Protein AF-A0A803LSU2-F1 (afdb_monomer)

pLDDT: mean 70.69, std 23.43, range [26.2, 96.31]

Structure (mmCIF, N/CA/C/O backbone):
data_AF-A0A803LSU2-F1
#
_entry.id   AF-A0A803LSU2-F1
#
loop_
_atom_site.group_PDB
_atom_site.id
_atom_site.type_symbol
_atom_site.label_atom_id
_atom_site.label_alt_id
_atom_site.label_comp_id
_atom_site.label_asym_id
_atom_site.label_entity_id
_atom_site.label_seq_id
_atom_site.pdbx_PDB_ins_code
_atom_site.Cartn_x
_atom_site.Cartn_y
_atom_site.Cartn_z
_atom_site.occupancy
_atom_site.B_iso_or_equiv
_atom_site.auth_seq_id
_atom_site.auth_comp_id
_atom_site.auth_asym_id
_atom_site.auth_atom_id
_atom_site.pdbx_PDB_model_num
ATOM 1 N N . MET A 1 1 ? -4.604 8.098 10.579 1.00 78.94 1 MET A N 1
ATOM 2 C CA . MET A 1 1 ? -3.977 6.970 9.866 1.00 78.94 1 MET A CA 1
ATOM 3 C C . MET A 1 1 ? -4.489 7.007 8.439 1.00 78.94 1 MET A C 1
ATOM 5 O O . MET A 1 1 ? -5.698 7.112 8.258 1.00 78.94 1 MET A O 1
ATOM 9 N N . GLU A 1 2 ? -3.591 7.040 7.461 1.00 85.31 2 GLU A N 1
ATOM 10 C CA . GLU A 1 2 ? -3.967 7.026 6.043 1.00 85.31 2 GLU A CA 1
ATOM 11 C C . GLU A 1 2 ? -4.481 5.641 5.617 1.00 85.31 2 GLU A C 1
ATOM 13 O O . GLU A 1 2 ? -4.167 4.653 6.285 1.00 85.31 2 GLU A O 1
ATOM 18 N N . PRO A 1 3 ? -5.245 5.527 4.513 1.00 86.69 3 PRO A N 1
ATOM 19 C CA . PRO A 1 3 ? -5.864 4.260 4.121 1.00 86.69 3 PRO A CA 1
ATOM 20 C C . PRO A 1 3 ? -4.849 3.145 3.856 1.00 86.69 3 PRO A C 1
ATOM 22 O O . PRO A 1 3 ? -5.059 2.017 4.292 1.00 86.69 3 PRO A O 1
ATOM 25 N N . TYR A 1 4 ? -3.734 3.465 3.187 1.00 85.88 4 TYR A N 1
ATOM 26 C CA . TYR A 1 4 ? -2.662 2.502 2.929 1.00 85.88 4 TYR A CA 1
ATOM 27 C C . TYR A 1 4 ? -1.993 2.054 4.235 1.00 85.88 4 TYR A C 1
ATOM 29 O O . TYR A 1 4 ? -1.889 0.859 4.488 1.00 85.88 4 TYR A O 1
ATOM 37 N N . ALA A 1 5 ? -1.647 3.005 5.111 1.00 89.19 5 ALA A N 1
ATOM 38 C CA . ALA A 1 5 ? -1.061 2.716 6.420 1.00 89.19 5 ALA A CA 1
ATOM 39 C C . ALA A 1 5 ? -1.979 1.846 7.298 1.00 89.19 5 ALA A C 1
ATOM 41 O O . ALA A 1 5 ? -1.501 0.952 7.988 1.00 89.19 5 ALA A O 1
ATOM 42 N N . TYR A 1 6 ? -3.298 2.065 7.247 1.00 91.81 6 TYR A N 1
ATOM 43 C CA . TYR A 1 6 ? -4.260 1.214 7.948 1.00 91.81 6 TYR A CA 1
ATOM 44 C C . TYR A 1 6 ? -4.306 -0.206 7.381 1.00 91.81 6 TYR A C 1
ATOM 46 O O . TYR A 1 6 ? -4.330 -1.158 8.151 1.00 91.81 6 TYR A O 1
ATOM 54 N N . LEU A 1 7 ? -4.333 -0.368 6.055 1.00 90.31 7 LEU A N 1
ATOM 55 C CA . LEU A 1 7 ? -4.364 -1.696 5.434 1.00 90.31 7 LEU A CA 1
ATOM 56 C C . LEU A 1 7 ? -3.072 -2.476 5.678 1.00 90.31 7 LEU A C 1
ATOM 58 O O . LEU A 1 7 ? -3.107 -3.698 5.800 1.00 90.31 7 LEU A O 1
ATOM 62 N N . ASP A 1 8 ? -1.941 -1.783 5.756 1.00 90.94 8 ASP A N 1
ATOM 63 C CA . ASP A 1 8 ? -0.670 -2.403 6.103 1.00 90.94 8 ASP A CA 1
ATOM 64 C C . ASP A 1 8 ? -0.640 -2.849 7.566 1.00 90.94 8 ASP A C 1
ATOM 66 O O . ASP A 1 8 ? -0.377 -4.014 7.856 1.00 90.94 8 ASP A O 1
A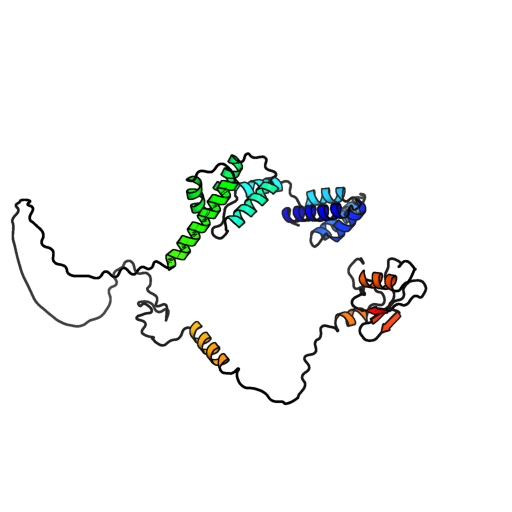TOM 70 N N . TRP A 1 9 ? -1.064 -1.964 8.471 1.00 93.50 9 TRP A N 1
ATOM 71 C CA . TRP A 1 9 ? -1.240 -2.281 9.885 1.00 93.50 9 TRP A CA 1
ATOM 72 C C . TRP A 1 9 ? -2.229 -3.439 10.116 1.00 93.50 9 TRP A C 1
ATOM 74 O O . TRP A 1 9 ? -1.931 -4.344 10.888 1.00 93.50 9 TRP A O 1
ATOM 84 N N . ASP A 1 10 ? -3.370 -3.466 9.413 1.00 92.94 10 ASP A N 1
ATOM 85 C CA . ASP A 1 10 ? -4.374 -4.545 9.493 1.00 92.94 10 ASP A CA 1
ATOM 86 C C . ASP A 1 10 ? -3.764 -5.897 9.092 1.00 92.94 10 ASP A C 1
ATOM 88 O O . ASP A 1 10 ? -3.976 -6.904 9.766 1.00 92.94 10 ASP A O 1
ATOM 92 N N . ARG A 1 11 ? -2.955 -5.925 8.021 1.00 92.75 11 ARG A N 1
ATOM 93 C CA . ARG A 1 11 ? -2.251 -7.139 7.577 1.00 92.75 11 ARG A CA 1
ATOM 94 C C . ARG A 1 11 ? -1.212 -7.602 8.596 1.00 92.75 11 ARG A C 1
ATOM 96 O O . ARG A 1 11 ? -1.136 -8.797 8.870 1.00 92.75 11 ARG A O 1
ATOM 103 N N . GLU A 1 12 ? -0.436 -6.681 9.154 1.00 92.88 12 GLU A N 1
ATOM 104 C CA . GLU A 1 12 ? 0.629 -6.998 10.109 1.00 92.88 12 GLU A CA 1
ATOM 105 C C . GLU A 1 12 ? 0.081 -7.539 11.436 1.00 92.88 12 GLU A C 1
ATOM 107 O O . GLU A 1 12 ? 0.516 -8.575 11.953 1.00 92.88 12 GLU A O 1
ATOM 112 N N . VAL A 1 13 ? -0.955 -6.883 11.955 1.00 92.81 13 VAL A N 1
ATOM 113 C CA . VAL A 1 13 ? -1.635 -7.296 13.182 1.00 92.81 13 VAL A CA 1
ATOM 114 C C . VAL A 1 13 ? -2.323 -8.654 12.996 1.00 92.81 13 VAL A C 1
ATOM 116 O O . VAL A 1 13 ? -2.172 -9.534 13.843 1.00 92.81 13 VAL A O 1
ATOM 119 N N . GLU A 1 14 ? -2.996 -8.890 11.864 1.00 93.00 14 GLU A N 1
ATOM 120 C CA . GLU A 1 14 ? -3.591 -10.201 11.558 1.00 93.00 14 GLU A CA 1
ATOM 121 C C . GLU A 1 14 ? -2.547 -11.319 11.448 1.00 93.00 14 GLU A C 1
ATOM 123 O O . GLU A 1 14 ? -2.763 -12.411 11.977 1.00 93.00 14 GLU A O 1
ATOM 128 N N . ARG A 1 15 ? -1.393 -11.073 10.814 1.00 93.81 15 ARG A N 1
ATOM 129 C CA . ARG A 1 15 ? -0.294 -12.057 10.765 1.00 93.81 15 ARG A CA 1
ATOM 130 C C . ARG A 1 15 ? 0.177 -12.431 12.167 1.00 93.81 15 ARG A C 1
ATOM 132 O O . ARG A 1 15 ? 0.288 -13.618 12.476 1.00 93.81 15 ARG A O 1
ATOM 139 N N . THR A 1 16 ? 0.366 -11.432 13.027 1.00 91.25 16 THR A N 1
ATOM 140 C CA . THR A 1 16 ? 0.770 -11.633 14.425 1.00 91.25 16 THR A CA 1
ATOM 141 C C . THR A 1 16 ? -0.268 -12.451 15.198 1.00 91.25 16 THR A C 1
ATOM 143 O O . THR A 1 16 ? 0.075 -13.395 15.913 1.00 91.25 16 THR A O 1
ATOM 146 N N . PHE A 1 17 ? -1.554 -12.140 15.029 1.00 92.94 17 PHE A N 1
ATOM 147 C CA . PHE A 1 17 ? -2.647 -12.857 15.687 1.00 92.94 17 PHE A CA 1
ATOM 148 C C . PHE A 1 17 ? -2.803 -14.296 15.218 1.00 92.94 17 PHE A C 1
ATOM 150 O O . PHE A 1 17 ? -3.077 -15.178 16.037 1.00 92.94 17 PHE A O 1
ATOM 157 N N . ASN A 1 18 ? -2.612 -14.538 13.924 1.00 91.12 18 ASN A N 1
ATOM 158 C CA . ASN A 1 18 ? -2.686 -15.873 13.347 1.00 91.12 18 ASN A CA 1
ATOM 159 C C . ASN A 1 18 ? -1.499 -16.734 13.787 1.00 91.12 18 ASN A C 1
ATOM 161 O O . ASN A 1 18 ? -1.700 -17.893 14.142 1.00 91.12 18 ASN A O 1
ATOM 165 N N . HIS A 1 19 ? -0.296 -16.157 13.865 1.00 91.00 19 HIS A N 1
ATOM 166 C CA . HIS A 1 19 ? 0.877 -16.842 14.406 1.00 91.00 19 HIS A CA 1
ATOM 167 C C . HIS A 1 19 ? 0.680 -17.239 15.879 1.00 91.00 19 HIS A C 1
ATOM 169 O O . HIS A 1 19 ? 0.887 -18.393 16.244 1.00 91.00 19 HIS A O 1
ATOM 175 N N . LYS A 1 20 ? 0.197 -16.310 16.715 1.00 88.19 20 LYS A N 1
ATOM 176 C CA . LYS A 1 20 ? -0.027 -16.544 18.154 1.00 88.19 20 LYS A CA 1
ATOM 177 C C . LYS A 1 20 ? -1.320 -17.309 18.479 1.00 88.19 20 LYS A C 1
ATOM 179 O O . LYS A 1 20 ? -1.589 -17.548 19.653 1.00 88.19 20 LYS A O 1
ATOM 184 N N . LYS A 1 21 ? -2.151 -17.645 17.478 1.00 89.62 21 LYS A N 1
ATOM 185 C CA . LYS A 1 21 ? -3.500 -18.235 17.641 1.00 89.62 21 LYS A CA 1
ATOM 186 C C . LYS A 1 21 ? -4.324 -17.543 18.742 1.00 89.62 21 LYS A C 1
ATOM 188 O O . LYS A 1 21 ? -4.992 -18.192 19.544 1.00 89.62 21 LYS A O 1
ATOM 193 N N . ALA A 1 22 ? -4.264 -16.212 18.794 1.00 86.81 22 ALA A N 1
ATOM 194 C CA . ALA A 1 22 ? -4.888 -15.433 19.861 1.00 86.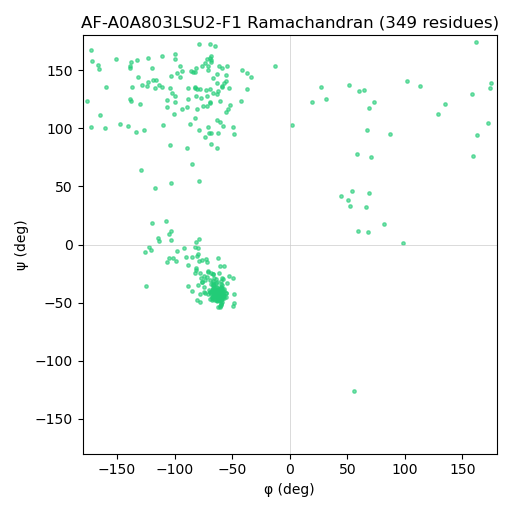81 22 ALA A CA 1
ATOM 195 C C . ALA A 1 22 ? -6.426 -15.525 19.812 1.00 86.81 22 ALA A C 1
ATOM 197 O O . ALA A 1 22 ? -7.010 -15.523 18.722 1.00 86.81 22 ALA A O 1
ATOM 198 N N . SER A 1 23 ? -7.076 -15.557 20.982 1.00 91.38 23 SER A N 1
ATOM 199 C CA . SER A 1 23 ? -8.537 -15.441 21.108 1.00 91.38 23 SER A CA 1
ATOM 200 C C . SER A 1 23 ? -9.019 -14.036 20.731 1.00 91.38 23 SER A C 1
ATOM 202 O O . SER A 1 23 ? -8.248 -13.080 20.804 1.00 91.38 23 SER A O 1
ATOM 204 N N . ASP A 1 24 ? -10.290 -13.891 20.342 1.00 89.56 24 ASP A N 1
ATOM 205 C CA . ASP A 1 24 ? -10.840 -12.611 19.858 1.00 89.56 24 ASP A CA 1
ATOM 206 C C . ASP A 1 24 ? -10.674 -11.468 20.877 1.00 89.56 24 ASP A C 1
ATOM 208 O O . ASP A 1 24 ? -10.255 -10.373 20.508 1.00 89.56 24 ASP A O 1
ATOM 212 N N . SER A 1 25 ? -10.868 -11.752 22.169 1.00 88.94 25 SER A N 1
ATOM 213 C CA . SER A 1 25 ? -10.645 -10.785 23.253 1.00 88.94 25 SER A CA 1
ATOM 214 C C . SER A 1 25 ? -9.178 -10.355 23.352 1.00 88.94 25 SER A C 1
ATOM 216 O O . SER A 1 25 ? -8.886 -9.165 23.419 1.00 88.94 25 SER A O 1
ATOM 218 N N . LYS A 1 26 ? -8.223 -11.296 23.277 1.00 89.25 26 LYS A N 1
ATOM 219 C CA . LYS A 1 26 ? -6.783 -10.969 23.297 1.00 89.25 26 LYS A CA 1
ATOM 220 C C . LYS A 1 26 ? -6.375 -10.140 22.077 1.00 89.25 26 LYS A C 1
ATOM 222 O O . LYS A 1 26 ? -5.579 -9.213 22.203 1.00 89.25 26 LYS A O 1
ATOM 227 N N . ARG A 1 27 ? -6.942 -10.443 20.903 1.00 92.88 27 ARG A N 1
ATOM 228 C CA . ARG A 1 27 ? -6.743 -9.651 19.678 1.00 92.88 27 ARG A CA 1
ATOM 229 C C . ARG A 1 27 ? -7.255 -8.223 19.852 1.00 92.88 27 ARG A C 1
ATOM 231 O O . ARG A 1 27 ? -6.573 -7.281 19.466 1.00 92.88 27 ARG A O 1
ATOM 238 N N . PHE A 1 28 ? -8.430 -8.067 20.457 1.00 93.12 28 PHE A N 1
ATOM 239 C CA . PHE A 1 28 ? -9.042 -6.766 20.702 1.00 93.12 28 PHE A CA 1
ATOM 240 C C . PHE A 1 28 ? -8.159 -5.874 21.585 1.00 93.12 28 PHE A C 1
ATOM 242 O O . PHE A 1 28 ? -7.794 -4.780 21.151 1.00 93.12 28 PHE A O 1
ATOM 249 N N . TYR A 1 29 ? -7.740 -6.358 22.760 1.00 90.88 29 TYR A N 1
ATOM 250 C CA . TYR A 1 29 ? -6.885 -5.582 23.668 1.00 90.88 29 TYR A CA 1
ATOM 251 C C . TYR A 1 29 ? -5.528 -5.249 23.047 1.00 90.88 29 TYR A C 1
ATOM 253 O O . TYR A 1 29 ? -5.119 -4.090 23.048 1.00 90.88 29 TYR A O 1
ATOM 261 N N . PHE A 1 30 ? -4.866 -6.230 22.427 1.00 91.81 30 PHE A N 1
ATOM 262 C CA . PHE A 1 30 ? -3.583 -5.990 21.766 1.00 91.81 30 PHE A CA 1
ATOM 263 C C . PHE A 1 30 ? -3.693 -4.941 20.657 1.00 91.81 30 PHE A C 1
ATOM 265 O O . PHE A 1 30 ? -2.820 -4.087 20.514 1.00 91.81 30 PHE A O 1
ATOM 272 N N . ALA A 1 31 ? -4.763 -4.987 19.861 1.00 92.56 31 ALA A N 1
ATOM 273 C CA . ALA A 1 31 ? -4.949 -4.025 18.791 1.00 92.56 31 ALA A CA 1
ATOM 274 C C . ALA A 1 31 ? -5.131 -2.601 19.318 1.00 92.56 31 ALA A C 1
ATOM 276 O O . ALA A 1 31 ? -4.574 -1.687 18.718 1.00 92.56 31 ALA A O 1
ATOM 277 N N . ILE A 1 32 ? -5.862 -2.424 20.425 1.00 92.06 32 ILE A N 1
ATOM 278 C CA . ILE A 1 32 ? -6.041 -1.125 21.089 1.00 92.06 32 ILE A CA 1
ATOM 279 C C . ILE A 1 32 ? -4.705 -0.593 21.593 1.00 92.06 32 ILE A C 1
ATOM 281 O O . ILE A 1 32 ? -4.366 0.543 21.280 1.00 92.06 32 ILE A O 1
ATOM 285 N N . LEU A 1 33 ? -3.922 -1.429 22.282 1.00 91.12 33 LEU A N 1
ATOM 286 C CA . LEU A 1 33 ? -2.587 -1.065 22.770 1.00 91.12 33 LEU A CA 1
ATOM 287 C C . LEU A 1 33 ? -1.637 -0.674 21.629 1.00 91.12 33 LEU A C 1
ATOM 289 O O . LEU A 1 33 ? -0.769 0.177 21.788 1.00 91.12 33 LEU A O 1
ATOM 293 N N . LYS A 1 34 ? -1.804 -1.273 20.444 1.00 92.00 34 LYS A N 1
ATOM 294 C CA . LYS A 1 34 ? -1.030 -0.924 19.244 1.00 92.00 34 LYS A CA 1
ATOM 295 C C . LYS A 1 34 ? -1.530 0.325 18.518 1.00 92.00 34 LYS A C 1
ATOM 297 O O . LYS A 1 34 ? -0.843 0.784 17.598 1.00 92.00 34 LYS A O 1
ATOM 302 N N . LEU A 1 35 ? -2.695 0.878 18.864 1.00 92.12 35 LEU A N 1
ATOM 303 C CA . LEU A 1 35 ? -3.136 2.146 18.290 1.00 92.12 35 LEU A CA 1
ATOM 304 C C . LEU A 1 35 ? -2.243 3.266 18.808 1.00 92.12 35 LEU A C 1
ATOM 306 O O . LEU A 1 35 ? -1.993 3.390 19.998 1.00 92.12 35 LEU A O 1
ATOM 310 N N . SER A 1 36 ? -1.792 4.124 17.901 1.00 91.25 36 SER A N 1
ATOM 311 C CA . SER A 1 36 ? -0.961 5.269 18.256 1.00 91.25 36 SER A CA 1
ATOM 312 C C . SER A 1 36 ? -1.455 6.550 17.593 1.00 91.25 36 SER A C 1
ATOM 314 O O . SER A 1 36 ? -2.151 6.535 16.564 1.00 91.25 36 SER A O 1
ATOM 316 N N . LYS A 1 37 ? -1.054 7.683 18.181 1.00 91.69 37 LYS A N 1
ATOM 317 C CA . LYS A 1 37 ? -1.301 9.033 17.662 1.00 91.69 37 LYS A CA 1
ATOM 318 C C . LYS A 1 37 ? -2.803 9.272 17.442 1.00 91.69 37 LYS A C 1
ATOM 320 O O . LYS A 1 37 ? -3.631 9.060 18.314 1.00 91.69 37 LYS A O 1
ATOM 325 N N . TYR A 1 38 ? -3.183 9.681 16.235 1.00 92.50 38 TYR A N 1
ATOM 326 C CA . TYR A 1 38 ? -4.572 9.953 15.877 1.00 92.50 38 TYR A CA 1
ATOM 327 C C . TYR A 1 38 ? -5.513 8.746 16.050 1.00 92.50 38 TYR A C 1
ATOM 329 O O . TYR A 1 38 ? -6.714 8.924 16.244 1.00 92.50 38 TYR A O 1
ATOM 337 N N . ALA A 1 39 ? -5.002 7.516 15.917 1.00 92.88 39 ALA A N 1
ATOM 338 C CA . ALA A 1 39 ? -5.843 6.326 15.970 1.00 92.88 39 ALA A CA 1
ATOM 339 C C . ALA A 1 39 ? -6.306 5.994 17.399 1.00 92.88 39 ALA A C 1
ATOM 341 O O . ALA A 1 39 ? -7.461 5.596 17.550 1.00 92.88 39 ALA A O 1
ATOM 342 N N . SER A 1 40 ? -5.461 6.204 18.417 1.00 93.56 40 SER A N 1
ATOM 343 C CA . SER A 1 40 ? -5.833 6.005 19.826 1.00 93.56 40 SER A CA 1
ATOM 344 C C . SER A 1 40 ? -6.873 7.038 20.267 1.00 93.56 40 SER A C 1
ATOM 346 O O . SER A 1 40 ? -7.959 6.660 20.703 1.00 93.56 40 SER A O 1
ATOM 348 N N . LEU A 1 41 ? -6.641 8.323 19.971 1.00 93.50 41 LEU A N 1
ATOM 349 C CA . LEU A 1 41 ? -7.603 9.396 20.263 1.00 93.50 41 LEU A CA 1
ATOM 350 C C . LEU A 1 41 ? -8.963 9.165 19.579 1.00 93.50 41 LEU A C 1
ATOM 352 O O . LEU A 1 41 ? -10.034 9.405 20.144 1.00 93.50 41 LEU A O 1
ATOM 356 N N . TRP A 1 42 ? -8.955 8.682 18.332 1.00 94.44 42 TRP A N 1
ATOM 357 C CA . TRP A 1 42 ? -10.196 8.323 17.644 1.00 94.44 42 TRP A CA 1
ATOM 358 C C . TRP A 1 42 ? -10.946 7.184 18.353 1.00 94.44 42 TRP A C 1
ATOM 360 O O . TRP A 1 42 ? -12.177 7.221 18.421 1.00 94.44 42 TRP A O 1
ATOM 370 N N . TYR A 1 43 ? -10.236 6.181 18.870 1.00 93.62 43 TYR A N 1
ATOM 371 C CA . TYR A 1 43 ? -10.848 5.062 19.581 1.00 93.62 43 TYR A CA 1
ATOM 372 C C . TYR A 1 43 ? -11.489 5.513 20.902 1.00 93.62 43 TYR A C 1
ATOM 374 O O . TYR A 1 43 ? -12.663 5.216 21.134 1.00 93.62 43 TYR A O 1
ATOM 382 N N . GLU A 1 44 ? -10.779 6.302 21.709 1.00 92.88 44 GLU A N 1
ATOM 383 C CA . GLU A 1 44 ? -11.290 6.863 22.969 1.00 92.88 44 GLU A CA 1
ATOM 384 C C . GLU A 1 44 ? -12.535 7.725 22.740 1.00 92.88 44 GLU A C 1
ATOM 386 O O . GLU A 1 44 ? -13.587 7.502 23.342 1.00 92.88 44 GLU A O 1
ATOM 391 N N . THR A 1 45 ? -12.467 8.655 21.781 1.00 93.25 45 THR A N 1
ATOM 392 C CA . THR A 1 45 ? -13.609 9.517 21.436 1.00 93.25 45 THR A CA 1
ATOM 393 C C . THR A 1 45 ? -14.794 8.727 20.880 1.00 93.25 45 THR A C 1
ATOM 395 O O . THR A 1 45 ? -15.950 9.096 21.100 1.00 93.25 45 THR A O 1
ATOM 398 N N . MET A 1 46 ? -14.547 7.628 20.163 1.00 93.19 46 MET A N 1
ATOM 399 C CA . MET A 1 46 ? -15.603 6.726 19.710 1.00 93.19 46 MET A CA 1
ATOM 400 C C . MET A 1 46 ? -16.256 5.997 20.892 1.00 93.19 46 MET A C 1
ATOM 402 O O . MET A 1 46 ? -17.485 5.932 20.928 1.00 93.19 46 MET A O 1
ATOM 406 N N . GLN A 1 47 ? -15.480 5.460 21.836 1.00 90.75 47 GLN A N 1
ATOM 407 C CA . GLN A 1 47 ? -16.011 4.764 23.014 1.00 90.75 47 GLN A CA 1
ATOM 408 C C . GLN A 1 47 ? -16.796 5.720 23.924 1.00 90.75 47 GLN A C 1
ATOM 410 O O . GLN A 1 47 ? -17.916 5.392 24.314 1.00 90.75 47 GLN A O 1
ATOM 415 N N . ALA A 1 48 ? -16.294 6.937 24.155 1.00 91.31 48 ALA A N 1
ATOM 416 C CA . ALA A 1 48 ? -16.995 7.972 24.917 1.00 91.31 48 ALA A CA 1
ATOM 417 C C . ALA A 1 48 ? -18.366 8.316 24.308 1.00 91.31 48 ALA A C 1
ATOM 419 O O . ALA A 1 48 ? -19.374 8.359 25.012 1.00 91.31 48 ALA A O 1
ATOM 420 N N . LYS A 1 49 ? -18.445 8.471 22.978 1.00 90.50 49 LYS A N 1
ATOM 421 C CA . LYS A 1 49 ? -19.727 8.693 22.282 1.00 90.50 49 LYS A CA 1
ATOM 422 C C . LYS A 1 49 ? -20.681 7.508 22.402 1.00 90.50 49 LYS A C 1
ATOM 424 O O . LYS A 1 49 ? -21.885 7.702 22.507 1.00 90.50 49 LYS A O 1
ATOM 429 N N . ARG A 1 50 ? -20.174 6.271 22.379 1.00 90.81 50 ARG A N 1
ATOM 430 C CA . ARG A 1 50 ? -21.022 5.082 22.575 1.00 90.81 50 ARG A CA 1
ATOM 431 C C . ARG A 1 50 ? -21.613 5.046 23.978 1.00 90.81 50 ARG A C 1
ATOM 433 O O . ARG A 1 50 ? -22.784 4.709 24.103 1.00 90.81 50 ARG A O 1
ATOM 440 N N . LEU A 1 51 ? -20.830 5.433 24.983 1.00 90.12 51 LEU A N 1
ATOM 441 C CA . LEU A 1 51 ? -21.296 5.525 26.361 1.00 90.12 51 LEU A CA 1
ATOM 442 C C . LEU A 1 51 ? -22.386 6.596 26.512 1.00 90.12 51 LEU A C 1
ATOM 444 O O . LEU A 1 51 ? -23.428 6.313 27.091 1.00 90.12 51 LEU A O 1
ATOM 448 N N . GLN A 1 52 ? -22.196 7.776 25.910 1.00 91.12 52 GLN A N 1
ATOM 449 C CA . GLN A 1 52 ? -23.222 8.832 25.870 1.00 91.12 52 GLN A CA 1
ATOM 450 C C . GLN A 1 52 ? -24.521 8.367 25.195 1.00 91.12 52 GLN A C 1
ATOM 452 O O . GLN A 1 52 ? -25.614 8.693 25.647 1.00 91.12 52 GLN A O 1
ATOM 457 N N . ASP A 1 53 ? -24.403 7.558 24.144 1.00 90.25 53 ASP A N 1
ATOM 458 C CA . ASP A 1 53 ? -25.536 6.978 23.422 1.00 90.25 53 ASP A CA 1
ATOM 459 C C . ASP A 1 53 ? -26.176 5.761 24.135 1.00 90.25 53 ASP A C 1
ATOM 461 O O . ASP A 1 53 ? -27.036 5.107 23.541 1.00 90.25 53 ASP A O 1
ATOM 465 N N . ASN A 1 54 ? -25.745 5.399 25.353 1.00 88.69 54 ASN A N 1
ATOM 466 C CA . ASN A 1 54 ? -26.140 4.172 26.068 1.00 88.69 54 ASN A CA 1
ATOM 467 C C . ASN A 1 54 ? -25.947 2.879 25.248 1.00 88.69 54 ASN A C 1
ATOM 469 O O . ASN A 1 54 ? -26.716 1.921 25.348 1.00 88.69 54 ASN A O 1
ATOM 473 N N . LYS A 1 55 ? -24.918 2.838 24.396 1.00 88.75 55 LYS A N 1
ATOM 474 C CA . LYS A 1 55 ? -24.556 1.658 23.600 1.00 88.75 55 LYS A CA 1
ATOM 475 C C . LYS A 1 55 ? -23.475 0.860 24.314 1.00 88.75 55 LYS A C 1
ATOM 477 O O . LYS A 1 55 ? -22.535 1.432 24.858 1.00 88.75 55 LYS A O 1
ATOM 482 N N . GLN A 1 56 ? -23.547 -0.466 24.202 1.00 83.44 56 GLN A N 1
ATOM 483 C CA . GLN A 1 56 ? -22.481 -1.348 24.678 1.00 83.44 56 GLN A CA 1
ATOM 484 C C . GLN A 1 56 ? -21.126 -0.988 24.048 1.00 83.44 56 GLN A C 1
ATOM 486 O O . GLN A 1 56 ? -21.026 -0.643 22.850 1.00 83.44 56 GLN A O 1
ATOM 491 N N . GLN A 1 57 ? -20.094 -1.076 24.889 1.00 82.44 57 GLN A N 1
ATOM 492 C CA . GLN A 1 57 ? -18.702 -0.955 24.486 1.00 82.44 57 GLN A CA 1
ATOM 493 C C . GLN A 1 57 ? -18.353 -2.061 23.487 1.00 82.44 57 GLN A C 1
ATOM 495 O O . GLN A 1 57 ? -19.005 -3.101 23.407 1.00 82.44 57 GLN A O 1
ATOM 500 N N . LEU A 1 58 ? -17.363 -1.794 22.640 1.00 85.38 58 LEU A N 1
ATOM 501 C CA . LEU A 1 58 ? -16.824 -2.842 21.784 1.00 85.38 58 LEU A CA 1
ATOM 502 C C . LEU A 1 58 ? -15.995 -3.804 22.636 1.00 85.38 58 LEU A C 1
ATOM 504 O O . LEU A 1 58 ? -15.155 -3.348 23.398 1.00 85.38 58 LEU A O 1
ATOM 508 N N . GLU A 1 59 ? -16.221 -5.102 22.460 1.00 83.12 59 GLU A N 1
ATOM 509 C CA . GLU A 1 59 ? -15.472 -6.169 23.151 1.00 83.12 59 GLU A CA 1
ATOM 510 C C . GLU A 1 59 ? -14.855 -7.178 22.166 1.00 83.12 59 GLU A C 1
ATOM 512 O O . GLU A 1 59 ? -14.090 -8.057 22.553 1.00 83.12 59 GLU A O 1
ATOM 517 N N . SER A 1 60 ? -15.176 -7.051 20.871 1.00 90.56 60 SER A N 1
ATOM 518 C CA . SER A 1 60 ? -14.732 -7.970 19.821 1.00 90.56 60 SER A CA 1
ATOM 519 C C . SER A 1 60 ? -13.785 -7.300 18.831 1.00 90.56 60 SER A C 1
ATOM 521 O O . SER A 1 60 ? -14.043 -6.191 18.339 1.00 90.56 60 SER A O 1
ATOM 523 N N . TRP A 1 61 ? -12.726 -8.025 18.463 1.00 92.69 61 TRP A N 1
ATOM 524 C CA . TRP A 1 61 ? -11.760 -7.605 17.447 1.00 92.69 61 TRP A CA 1
ATOM 525 C C . TRP A 1 61 ? -12.432 -7.384 16.089 1.00 92.69 61 TRP A C 1
ATOM 527 O O . TRP A 1 61 ? -12.195 -6.366 15.438 1.00 92.69 61 TRP A O 1
ATOM 537 N N . GLN A 1 62 ? -13.344 -8.271 15.684 1.00 90.44 62 GLN A N 1
ATOM 538 C CA . GLN A 1 62 ? -14.068 -8.130 14.415 1.00 90.44 62 GLN A CA 1
ATOM 539 C C . GLN A 1 62 ? -14.917 -6.856 14.372 1.00 90.44 62 GLN A C 1
ATOM 541 O O . GLN A 1 62 ? -14.935 -6.133 13.369 1.00 90.44 62 GLN A O 1
ATOM 546 N N . ALA A 1 63 ? -15.590 -6.533 15.478 1.00 91.44 63 ALA A N 1
ATOM 547 C CA . ALA A 1 63 ? -16.396 -5.323 15.569 1.00 91.44 63 ALA A CA 1
ATOM 548 C C . ALA A 1 63 ? -15.524 -4.056 15.492 1.00 91.44 63 ALA A C 1
ATOM 550 O O . ALA A 1 63 ? -15.876 -3.106 14.779 1.00 91.44 63 ALA A O 1
ATOM 551 N N . LEU A 1 64 ? -14.364 -4.057 16.162 1.00 92.50 64 LEU A N 1
ATOM 552 C CA . LEU A 1 64 ? -13.376 -2.980 16.070 1.00 92.50 64 LEU A CA 1
ATOM 553 C C . LEU A 1 64 ? -12.865 -2.815 14.635 1.00 92.50 64 LEU A C 1
ATOM 555 O O . LEU A 1 64 ? -12.892 -1.707 14.094 1.00 92.50 64 LEU A O 1
ATOM 559 N N . LYS A 1 65 ? -12.495 -3.916 13.979 1.00 92.50 65 LYS A N 1
ATOM 560 C CA . LYS A 1 65 ? -11.980 -3.937 12.606 1.00 92.50 65 LYS A CA 1
ATOM 561 C C . LYS A 1 65 ? -12.951 -3.308 11.607 1.00 92.50 65 LYS A C 1
ATOM 563 O O . LYS A 1 65 ? -12.548 -2.472 10.796 1.00 92.50 65 LYS A O 1
ATOM 568 N N . VAL A 1 66 ? -14.246 -3.619 11.701 1.00 92.25 66 VAL A N 1
ATOM 569 C CA . VAL A 1 66 ? -15.285 -3.004 10.852 1.00 92.25 66 VAL A CA 1
ATOM 570 C C . VAL A 1 66 ? -15.359 -1.488 11.062 1.00 92.25 66 VAL A C 1
ATOM 572 O O . VAL A 1 66 ? -15.464 -0.726 10.094 1.00 92.25 66 VAL A O 1
ATOM 575 N N . LYS A 1 67 ? -15.290 -1.021 12.315 1.00 91.94 67 LYS A N 1
ATOM 576 C CA . LYS A 1 67 ? -15.316 0.417 12.635 1.00 91.94 67 LYS A CA 1
ATOM 577 C C . LYS A 1 67 ? -14.067 1.130 12.133 1.00 91.94 67 LYS A C 1
ATOM 579 O O . LYS A 1 67 ? -14.195 2.192 11.521 1.00 91.94 67 LYS A O 1
ATOM 584 N N . MET A 1 68 ? -12.896 0.531 12.330 1.00 93.25 68 MET A N 1
ATOM 585 C CA . MET A 1 68 ? -11.625 1.072 11.857 1.00 93.25 68 MET A CA 1
ATOM 586 C C . MET A 1 68 ? -11.596 1.173 10.336 1.00 93.25 68 MET A C 1
ATOM 588 O O . MET A 1 68 ? -11.329 2.249 9.806 1.00 93.25 68 MET A O 1
ATOM 592 N N . ARG A 1 69 ? -11.985 0.111 9.620 1.00 92.44 69 ARG A N 1
ATOM 593 C CA . ARG A 1 69 ? -12.064 0.131 8.155 1.00 92.44 69 ARG A CA 1
ATOM 594 C C . ARG A 1 69 ? -13.005 1.225 7.661 1.00 92.44 69 ARG A C 1
ATOM 596 O O . ARG A 1 69 ? -12.647 1.973 6.760 1.00 92.44 69 ARG A O 1
ATOM 603 N N . LYS A 1 70 ? -14.176 1.386 8.288 1.00 91.50 70 LYS A N 1
ATOM 604 C CA . LYS A 1 70 ? -15.125 2.458 7.943 1.00 91.50 70 LYS A CA 1
ATOM 605 C C . LYS A 1 70 ? -14.560 3.864 8.191 1.00 91.50 70 LYS A C 1
ATOM 607 O O . LYS A 1 70 ? -14.948 4.792 7.485 1.00 91.50 70 LYS A O 1
ATOM 612 N N . ARG A 1 71 ? -13.701 4.043 9.200 1.00 92.31 71 ARG A N 1
ATOM 613 C CA . ARG A 1 71 ? -13.100 5.342 9.535 1.00 92.31 71 ARG A CA 1
ATOM 614 C C . ARG A 1 71 ? -11.909 5.683 8.645 1.00 92.31 71 ARG A C 1
ATOM 616 O O . ARG A 1 71 ? -11.824 6.815 8.180 1.00 92.31 71 ARG A O 1
ATOM 623 N N . PHE A 1 72 ? -10.992 4.736 8.471 1.00 92.44 72 PHE A N 1
ATOM 624 C CA . PHE A 1 72 ? -9.675 4.976 7.881 1.00 92.44 72 PHE A CA 1
ATOM 625 C C . PHE A 1 72 ? -9.591 4.607 6.401 1.00 92.44 72 PHE A C 1
ATOM 627 O O . PHE A 1 72 ? -8.666 5.052 5.732 1.00 92.44 72 PHE A O 1
ATOM 634 N N . VAL A 1 73 ? -10.561 3.858 5.865 1.00 92.19 73 VAL A N 1
ATOM 635 C CA . VAL A 1 73 ? -10.647 3.552 4.432 1.00 92.19 73 VAL A CA 1
ATOM 636 C C . VAL A 1 73 ? -11.845 4.290 3.828 1.00 92.19 73 VAL A C 1
ATOM 638 O O . VAL A 1 73 ? -12.992 3.866 3.998 1.00 92.19 73 VAL A O 1
ATOM 641 N N . PRO A 1 74 ? -11.616 5.404 3.108 1.00 90.31 74 PRO A N 1
ATOM 642 C CA . PRO A 1 74 ? -12.663 6.096 2.374 1.00 90.31 74 PRO A CA 1
ATOM 643 C C . PRO A 1 74 ? -13.373 5.161 1.395 1.00 90.31 74 PRO A C 1
ATOM 645 O O . PRO A 1 74 ? -12.745 4.327 0.745 1.00 90.31 74 PRO A O 1
ATOM 648 N N . ARG A 1 75 ? -14.682 5.360 1.193 1.00 87.06 75 ARG A N 1
ATOM 649 C CA . ARG A 1 75 ? -15.453 4.607 0.181 1.00 87.06 75 ARG A CA 1
ATOM 650 C C . ARG A 1 75 ? -14.883 4.770 -1.233 1.00 87.06 75 ARG A C 1
ATOM 652 O O . ARG A 1 75 ? -14.997 3.865 -2.053 1.00 87.06 75 ARG A O 1
ATOM 659 N N . SER A 1 76 ? -14.260 5.915 -1.507 1.00 89.00 76 SER A N 1
ATOM 660 C CA . SER A 1 76 ? -13.599 6.227 -2.773 1.00 89.00 76 SER A CA 1
ATOM 661 C C . SER A 1 76 ? -12.206 5.615 -2.914 1.00 89.00 76 SER A C 1
ATOM 663 O O . SER A 1 76 ? -11.668 5.663 -4.013 1.00 89.00 76 SER A O 1
ATOM 665 N N . TYR A 1 77 ? -11.626 5.015 -1.868 1.00 89.94 77 TYR A N 1
ATOM 666 C CA . TYR A 1 77 ? -10.236 4.548 -1.887 1.00 89.94 77 TYR A CA 1
ATOM 667 C C . TYR A 1 77 ? -9.957 3.584 -3.043 1.00 89.94 77 TYR A C 1
ATOM 669 O O . TYR A 1 77 ? -8.971 3.739 -3.754 1.00 89.94 77 TYR A O 1
ATOM 677 N N . ARG A 1 78 ? -10.886 2.660 -3.312 1.00 87.19 78 ARG A N 1
ATOM 678 C CA . ARG A 1 78 ? -10.781 1.751 -4.458 1.00 87.19 78 ARG A CA 1
ATOM 679 C C . ARG A 1 78 ? -10.719 2.508 -5.792 1.00 87.19 78 ARG A C 1
ATOM 681 O O . ARG A 1 78 ? -9.909 2.177 -6.645 1.00 87.19 78 ARG A O 1
ATOM 688 N N . LYS A 1 79 ? -11.541 3.549 -5.966 1.00 89.81 79 LYS A N 1
ATOM 689 C CA . LYS A 1 79 ? -11.499 4.416 -7.157 1.00 89.81 79 LYS A CA 1
ATOM 690 C C . LYS A 1 79 ? -10.160 5.151 -7.253 1.00 89.81 79 LYS A C 1
ATOM 692 O O . LYS A 1 79 ? -9.609 5.239 -8.342 1.00 89.81 79 LYS A O 1
ATOM 697 N N . THR A 1 80 ? -9.628 5.638 -6.132 1.00 91.62 80 THR A N 1
ATOM 698 C CA . THR A 1 80 ? -8.299 6.263 -6.081 1.00 91.62 80 THR A CA 1
ATOM 699 C C . THR A 1 80 ? -7.208 5.290 -6.515 1.00 91.62 80 THR A C 1
ATOM 701 O O . THR A 1 80 ? -6.367 5.669 -7.315 1.00 91.62 80 THR A O 1
ATOM 704 N N . LEU A 1 81 ? -7.255 4.034 -6.064 1.00 91.50 81 LEU A N 1
ATOM 705 C CA . LEU A 1 81 ? -6.299 3.008 -6.485 1.00 91.50 81 LEU A CA 1
ATOM 706 C C . LEU A 1 81 ? -6.338 2.766 -8.001 1.00 91.50 81 LEU A C 1
ATOM 708 O O . LEU A 1 81 ? -5.287 2.797 -8.631 1.00 91.50 81 LEU A O 1
ATOM 712 N N . TYR A 1 82 ? -7.525 2.620 -8.604 1.00 90.94 82 TYR A N 1
ATOM 713 C CA . TYR A 1 82 ? -7.630 2.482 -10.064 1.00 90.94 82 TYR A CA 1
ATOM 714 C C . TYR A 1 82 ? -7.127 3.708 -10.807 1.00 90.94 82 TYR A C 1
ATOM 716 O O . TYR A 1 82 ? -6.447 3.575 -11.816 1.00 90.94 82 TYR A O 1
ATOM 724 N N . ASN A 1 83 ? -7.461 4.904 -10.324 1.00 91.44 83 ASN A N 1
ATOM 725 C CA . ASN A 1 83 ? -6.968 6.129 -10.933 1.00 91.44 83 ASN A CA 1
ATOM 726 C C . ASN A 1 83 ? -5.441 6.177 -10.878 1.00 91.44 83 ASN A C 1
ATOM 728 O O . ASN A 1 83 ? -4.829 6.431 -11.904 1.00 91.44 83 ASN A O 1
ATOM 732 N N . ASN A 1 84 ? -4.848 5.850 -9.727 1.00 92.38 84 ASN A N 1
ATOM 733 C CA . ASN A 1 84 ? -3.401 5.794 -9.558 1.00 92.38 84 ASN A CA 1
ATOM 734 C C . ASN A 1 84 ? -2.762 4.744 -10.473 1.00 92.38 84 ASN A C 1
ATOM 736 O O . ASN A 1 84 ? -1.735 5.033 -11.068 1.00 92.38 84 ASN A O 1
ATOM 740 N N . LEU A 1 85 ? -3.370 3.561 -10.621 1.00 92.44 85 LEU A N 1
ATOM 741 C CA . LEU A 1 85 ? -2.900 2.524 -11.547 1.00 92.44 85 LEU A CA 1
ATOM 742 C C . LEU A 1 85 ? -2.985 2.989 -13.009 1.00 92.44 85 LEU A C 1
ATOM 744 O O . LEU A 1 85 ? -2.078 2.736 -13.789 1.00 92.44 85 LEU A O 1
ATOM 748 N N . ASN A 1 86 ? -4.057 3.690 -13.382 1.00 90.25 86 ASN A N 1
ATOM 749 C CA . ASN A 1 86 ? -4.255 4.201 -14.741 1.00 90.25 86 ASN A CA 1
ATOM 750 C C . ASN A 1 86 ? -3.367 5.408 -15.066 1.00 90.25 86 ASN A C 1
ATOM 752 O O . ASN A 1 86 ? -3.087 5.661 -16.233 1.00 90.25 86 ASN A O 1
ATOM 756 N N . SER A 1 87 ? -2.974 6.182 -14.055 1.00 92.62 87 SER A N 1
ATOM 757 C CA . SER A 1 87 ? -2.146 7.379 -14.201 1.00 92.62 87 SER A CA 1
ATOM 758 C C . SER A 1 87 ? -0.702 7.164 -13.755 1.00 92.62 87 SER A C 1
ATOM 760 O O . SER A 1 87 ? 0.023 8.146 -13.598 1.00 92.62 87 SER A O 1
ATOM 762 N N . ILE A 1 88 ? -0.294 5.922 -13.475 1.00 93.75 88 ILE A N 1
ATOM 763 C CA . ILE A 1 88 ? 1.071 5.634 -13.046 1.00 93.75 88 ILE A CA 1
ATOM 764 C C . ILE A 1 88 ? 2.024 5.931 -14.202 1.00 93.75 88 ILE A C 1
ATOM 766 O O . ILE A 1 88 ? 1.806 5.504 -15.335 1.00 93.75 88 ILE A O 1
ATOM 770 N N . GLN A 1 89 ? 3.077 6.686 -13.913 1.00 92.88 89 GLN A N 1
ATOM 771 C CA . GLN A 1 89 ? 4.103 7.041 -14.882 1.00 92.88 89 GLN A CA 1
ATOM 772 C C . GLN A 1 89 ? 5.474 6.919 -14.230 1.00 92.88 89 GLN A C 1
ATOM 774 O O . GLN A 1 89 ? 5.676 7.385 -13.106 1.00 92.88 89 GLN A O 1
ATOM 779 N N . GLN A 1 90 ? 6.409 6.311 -14.952 1.00 92.12 90 GLN A N 1
ATOM 780 C CA . GLN A 1 90 ? 7.822 6.314 -14.633 1.00 92.12 90 GLN A CA 1
ATOM 781 C C . GLN A 1 90 ? 8.299 7.766 -14.643 1.00 92.12 90 GLN A C 1
ATOM 783 O O . GLN A 1 90 ? 8.133 8.499 -15.622 1.00 92.12 90 GLN A O 1
ATOM 788 N N . LYS A 1 91 ? 8.868 8.200 -13.521 1.00 90.31 91 LYS A N 1
ATOM 789 C CA . LYS A 1 91 ? 9.461 9.530 -13.395 1.00 90.31 91 LYS A CA 1
ATOM 790 C C . LYS A 1 91 ? 10.865 9.483 -13.993 1.00 90.31 91 LYS A C 1
ATOM 792 O O . LYS A 1 91 ? 11.537 8.462 -13.912 1.00 90.31 91 LYS A O 1
ATOM 797 N N . SER A 1 92 ? 11.353 10.609 -14.506 1.00 85.06 92 SER A N 1
ATOM 798 C CA . SER A 1 92 ? 12.676 10.680 -15.152 1.00 85.06 92 SER A CA 1
ATOM 799 C C . SER A 1 92 ? 13.867 10.352 -14.238 1.00 85.06 92 SER A C 1
ATOM 801 O O . SER A 1 92 ? 14.980 10.216 -14.723 1.00 85.06 92 SER A O 1
ATOM 803 N N . TRP A 1 93 ? 13.668 10.270 -12.919 1.00 83.44 93 TRP A N 1
ATOM 804 C CA . TRP A 1 93 ? 14.706 9.932 -11.935 1.00 83.44 93 TRP A CA 1
ATOM 805 C C . TRP A 1 93 ? 14.451 8.601 -11.212 1.00 83.44 93 TRP A C 1
ATOM 807 O O . TRP A 1 93 ? 15.148 8.290 -10.248 1.00 83.44 93 TRP A O 1
ATOM 817 N N . THR A 1 94 ? 13.421 7.849 -11.607 1.00 91.50 94 THR A N 1
ATOM 818 C CA . THR A 1 94 ? 13.115 6.534 -11.026 1.00 91.50 94 THR A CA 1
ATOM 819 C C . THR A 1 94 ? 13.548 5.439 -11.980 1.00 91.50 94 THR A C 1
ATOM 821 O O . THR A 1 94 ? 13.220 5.503 -13.167 1.00 91.50 94 THR A O 1
ATOM 824 N N . THR A 1 95 ? 14.217 4.422 -11.444 1.00 93.88 95 THR A N 1
ATOM 825 C CA . THR A 1 95 ? 14.607 3.247 -12.225 1.00 93.88 95 THR A CA 1
ATOM 826 C C . THR A 1 95 ? 13.386 2.419 -12.620 1.00 93.88 95 THR A C 1
ATOM 828 O O . THR A 1 95 ? 12.329 2.496 -11.976 1.00 93.88 95 THR A O 1
ATOM 831 N N . ILE A 1 96 ? 13.525 1.577 -13.642 1.00 95.38 96 ILE A N 1
ATOM 832 C CA . ILE A 1 96 ? 12.460 0.653 -14.049 1.00 95.38 96 ILE A CA 1
ATOM 833 C C . ILE A 1 96 ? 12.092 -0.297 -12.917 1.00 95.38 96 ILE A C 1
ATOM 835 O O . ILE A 1 96 ? 10.916 -0.597 -12.746 1.00 95.38 96 ILE A O 1
ATOM 839 N N . GLU A 1 97 ? 13.055 -0.738 -12.108 1.00 94.44 97 GLU A N 1
ATOM 840 C CA . GLU A 1 97 ? 12.784 -1.608 -10.959 1.00 94.44 97 GLU A CA 1
ATOM 841 C C . GLU A 1 97 ? 11.867 -0.927 -9.929 1.00 94.44 97 GLU A C 1
ATOM 843 O O . GLU A 1 97 ? 10.906 -1.527 -9.441 1.00 94.44 97 GLU A O 1
ATOM 848 N N . GLN A 1 98 ? 12.115 0.352 -9.627 1.00 94.81 98 GLN A N 1
ATOM 849 C CA . GLN A 1 98 ? 11.257 1.126 -8.727 1.00 94.81 98 GLN A CA 1
ATOM 850 C C . GLN A 1 98 ? 9.860 1.315 -9.319 1.00 94.81 98 GLN A C 1
ATOM 852 O O . GLN A 1 98 ? 8.864 1.113 -8.623 1.00 94.81 98 GLN A O 1
ATOM 857 N N . TYR A 1 99 ? 9.786 1.653 -10.607 1.00 96.19 99 TYR A N 1
ATOM 858 C CA . TYR A 1 99 ? 8.521 1.789 -11.320 1.00 96.19 99 TYR A CA 1
ATOM 859 C C . TYR A 1 99 ? 7.727 0.474 -11.342 1.00 96.19 99 TYR A C 1
ATOM 861 O O . TYR A 1 99 ? 6.534 0.474 -11.038 1.00 96.19 99 TYR A O 1
ATOM 869 N N . LEU A 1 100 ? 8.386 -0.652 -11.623 1.00 95.44 100 LEU A N 1
ATOM 870 C CA . LEU A 1 100 ? 7.791 -1.986 -11.606 1.00 95.4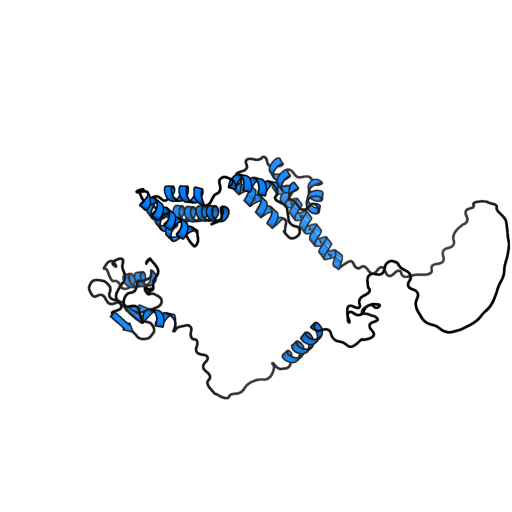4 100 LEU A CA 1
ATOM 871 C C . LEU A 1 100 ? 7.222 -2.310 -10.226 1.00 95.44 100 LEU A C 1
ATOM 873 O O . LEU A 1 100 ? 6.063 -2.702 -10.116 1.00 95.44 100 LEU A O 1
ATOM 877 N N . LYS A 1 101 ? 7.990 -2.058 -9.163 1.00 94.44 101 LYS A N 1
ATOM 878 C CA . LYS A 1 101 ? 7.529 -2.264 -7.788 1.00 94.44 101 LYS A CA 1
ATOM 879 C C . LYS A 1 101 ? 6.298 -1.416 -7.460 1.00 94.44 101 LYS A C 1
ATOM 881 O O . LYS A 1 101 ? 5.359 -1.908 -6.834 1.00 94.44 101 LYS A O 1
ATOM 886 N N . GLU A 1 102 ? 6.273 -0.145 -7.860 1.00 93.50 102 GLU A N 1
ATOM 887 C CA . GLU A 1 102 ? 5.100 0.720 -7.675 1.00 93.50 102 GLU A CA 1
ATOM 888 C C . GLU A 1 102 ? 3.885 0.219 -8.471 1.00 93.50 102 GLU A C 1
ATOM 890 O O . GLU A 1 102 ? 2.775 0.160 -7.929 1.00 93.50 102 GLU A O 1
ATOM 895 N N . PHE A 1 103 ? 4.096 -0.194 -9.722 1.00 94.62 103 PHE A N 1
ATOM 896 C CA . PHE A 1 103 ? 3.066 -0.759 -10.588 1.00 94.62 103 PHE A CA 1
ATOM 897 C C . PHE A 1 103 ? 2.456 -2.027 -9.987 1.00 94.62 103 PHE A C 1
ATOM 899 O O . PHE A 1 103 ? 1.236 -2.110 -9.838 1.00 94.62 103 PHE A O 1
ATOM 906 N N . GLU A 1 104 ? 3.282 -2.989 -9.579 1.00 92.88 104 GLU A N 1
ATOM 907 C CA . GLU A 1 104 ? 2.828 -4.239 -8.973 1.00 92.88 104 GLU A CA 1
ATOM 908 C C . GLU A 1 104 ? 2.096 -4.001 -7.655 1.00 92.88 104 GLU A C 1
ATOM 910 O O . GLU A 1 104 ? 1.047 -4.598 -7.416 1.00 92.88 104 GLU A O 1
ATOM 915 N N . ASN A 1 105 ? 2.586 -3.081 -6.820 1.00 91.75 105 ASN A N 1
ATOM 916 C CA . ASN A 1 105 ? 1.907 -2.707 -5.582 1.00 91.75 105 ASN A CA 1
ATOM 917 C C . ASN A 1 105 ? 0.496 -2.172 -5.847 1.00 91.75 105 ASN A C 1
ATOM 919 O O . ASN A 1 105 ? -0.455 -2.583 -5.175 1.00 91.75 105 ASN A O 1
ATOM 923 N N . LEU A 1 106 ? 0.336 -1.286 -6.834 1.00 92.00 106 LEU A N 1
ATOM 924 C CA . LEU A 1 106 ? -0.975 -0.769 -7.227 1.00 92.00 106 LEU A CA 1
ATOM 925 C C . LEU A 1 106 ? -1.851 -1.857 -7.854 1.00 92.00 106 LEU A C 1
ATOM 927 O O . LEU A 1 106 ? -3.038 -1.938 -7.532 1.00 92.00 106 LEU A O 1
ATOM 931 N N . TYR A 1 107 ? -1.277 -2.716 -8.695 1.00 91.62 107 TYR A N 1
ATOM 932 C CA . TYR A 1 107 ? -1.984 -3.810 -9.354 1.00 91.62 107 TYR A CA 1
ATOM 933 C C . TYR A 1 107 ? -2.532 -4.823 -8.335 1.00 91.62 107 TYR A C 1
ATOM 935 O O . TYR A 1 107 ? -3.729 -5.125 -8.331 1.00 91.62 107 TYR A O 1
ATOM 943 N N . MET A 1 108 ? -1.690 -5.265 -7.393 1.00 90.00 108 MET A N 1
ATOM 944 C CA . MET A 1 108 ? -2.077 -6.142 -6.283 1.00 90.00 108 MET A CA 1
ATOM 945 C C . MET A 1 108 ? -3.125 -5.484 -5.376 1.00 90.00 108 MET A C 1
ATOM 947 O O . MET A 1 108 ? -4.098 -6.132 -4.986 1.00 90.00 108 MET A O 1
ATOM 951 N N . ALA A 1 109 ? -2.975 -4.191 -5.066 1.00 88.38 109 ALA A N 1
ATOM 952 C CA . ALA A 1 109 ? -3.925 -3.460 -4.226 1.00 88.38 109 ALA A CA 1
ATOM 953 C C . ALA A 1 109 ? -5.306 -3.285 -4.883 1.00 88.38 109 ALA A C 1
ATOM 955 O O . ALA A 1 109 ? -6.320 -3.259 -4.183 1.00 88.38 109 ALA A O 1
ATOM 956 N N . CYS A 1 110 ? -5.369 -3.178 -6.215 1.00 86.50 110 CYS A N 1
ATOM 957 C CA . CYS A 1 110 ? -6.628 -3.054 -6.951 1.00 86.50 110 CYS A CA 1
ATOM 958 C C . CYS A 1 110 ? -7.401 -4.377 -7.076 1.00 86.50 110 CYS A C 1
ATOM 960 O O . CYS A 1 110 ? -8.582 -4.348 -7.433 1.00 86.50 110 CYS A O 1
ATOM 962 N N . THR A 1 111 ? -6.783 -5.531 -6.784 1.00 80.12 111 THR A N 1
ATOM 963 C CA . THR A 1 111 ? -7.358 -6.870 -7.036 1.00 80.12 111 THR A CA 1
ATOM 964 C C . THR A 1 111 ? -7.881 -7.024 -8.476 1.00 80.12 111 THR A C 1
ATOM 966 O O . THR A 1 111 ? -8.949 -7.594 -8.706 1.00 80.12 111 THR A O 1
ATOM 969 N N . CYS A 1 112 ? -7.162 -6.451 -9.449 1.00 75.75 112 CYS A N 1
ATOM 970 C CA . CYS A 1 112 ? -7.520 -6.509 -10.866 1.00 75.75 112 CYS A CA 1
ATOM 971 C C . CYS A 1 112 ? -7.486 -7.958 -11.372 1.00 75.75 112 CYS A C 1
ATOM 973 O O . CYS A 1 112 ? -6.502 -8.665 -11.171 1.00 75.75 112 CYS A O 1
ATOM 975 N N . LYS A 1 113 ? -8.561 -8.391 -12.038 1.00 81.00 113 LYS A N 1
ATOM 976 C CA . LYS A 1 113 ? -8.584 -9.617 -12.843 1.00 81.00 113 LYS A CA 1
ATOM 977 C C . LYS A 1 113 ? -8.514 -9.191 -14.303 1.00 81.00 113 LYS A C 1
ATOM 979 O O . LYS A 1 113 ? -9.551 -8.962 -14.916 1.00 81.00 113 LYS A O 1
ATOM 984 N N . GLU A 1 114 ? -7.303 -8.988 -14.791 1.00 86.19 114 GLU A N 1
ATOM 985 C CA . GLU A 1 114 ? -7.026 -8.590 -16.169 1.00 86.19 114 GLU A CA 1
ATOM 986 C C . GLU A 1 114 ? -6.170 -9.666 -16.834 1.00 86.19 114 GLU A C 1
ATOM 988 O O . GLU A 1 114 ? -5.447 -10.400 -16.155 1.00 86.19 114 GLU A O 1
ATOM 993 N N . GLU A 1 115 ? -6.301 -9.776 -18.151 1.00 90.69 115 GLU A N 1
ATOM 994 C CA . GLU A 1 115 ? -5.432 -10.622 -18.966 1.00 90.69 115 GLU A CA 1
ATOM 995 C C . GLU A 1 115 ? -4.047 -9.977 -19.097 1.00 90.69 115 GLU A C 1
ATOM 997 O O . GLU A 1 115 ? -3.901 -8.754 -18.964 1.00 90.69 115 GLU A O 1
ATOM 1002 N N . ASP A 1 116 ? -3.023 -10.784 -19.369 1.00 89.62 116 ASP A N 1
ATOM 1003 C CA . ASP A 1 116 ? -1.642 -10.302 -19.429 1.00 89.62 116 ASP A CA 1
ATOM 1004 C C . ASP A 1 116 ? -1.459 -9.197 -20.479 1.00 89.62 116 ASP A C 1
ATOM 1006 O O . ASP A 1 116 ? -0.751 -8.229 -20.216 1.00 89.62 116 ASP A O 1
ATOM 1010 N N . GLU A 1 117 ? -2.175 -9.247 -21.607 1.00 91.56 117 GLU A N 1
ATOM 1011 C CA . GLU A 1 117 ? -2.144 -8.194 -22.634 1.00 91.56 117 GLU A CA 1
ATOM 1012 C C . GLU A 1 117 ? -2.572 -6.821 -22.090 1.00 91.56 117 GLU A C 1
ATOM 1014 O O . GLU A 1 117 ? -1.962 -5.788 -22.386 1.00 91.56 117 GLU A O 1
ATOM 1019 N N . GLN A 1 118 ? -3.603 -6.794 -21.242 1.00 92.44 118 GLN A N 1
ATOM 1020 C CA . GLN A 1 118 ? -4.093 -5.563 -20.622 1.00 92.44 118 GLN A CA 1
ATOM 1021 C C . GLN A 1 118 ? -3.093 -5.048 -19.587 1.00 92.44 118 GLN A C 1
ATOM 1023 O O . GLN A 1 118 ? -2.788 -3.852 -19.560 1.00 92.44 118 GLN A O 1
ATOM 1028 N N . LYS A 1 119 ? -2.532 -5.951 -18.773 1.00 92.56 119 LYS A N 1
ATOM 1029 C CA . LYS A 1 119 ? -1.490 -5.621 -17.795 1.00 92.56 119 LYS A CA 1
ATOM 1030 C C . LYS A 1 119 ? -0.250 -5.038 -18.484 1.00 92.56 119 LYS A C 1
ATOM 1032 O O . LYS A 1 119 ? 0.259 -4.005 -18.045 1.00 92.56 119 LYS A O 1
ATOM 1037 N N . ILE A 1 120 ? 0.183 -5.648 -19.588 1.00 94.88 120 ILE A N 1
ATOM 1038 C CA . ILE A 1 120 ? 1.289 -5.180 -20.431 1.00 94.88 120 ILE A CA 1
ATOM 1039 C C . ILE A 1 120 ? 0.990 -3.787 -20.982 1.00 94.88 120 ILE A C 1
ATOM 1041 O O . ILE A 1 120 ? 1.808 -2.883 -20.827 1.00 94.88 120 ILE A O 1
ATOM 1045 N N . SER A 1 121 ? -0.191 -3.586 -21.573 1.00 93.75 121 SER A N 1
ATOM 1046 C CA . SER A 1 121 ? -0.588 -2.290 -22.134 1.00 93.75 121 SER A CA 1
ATOM 1047 C C . SER A 1 121 ? -0.498 -1.170 -21.093 1.00 93.75 121 SER A C 1
ATOM 1049 O O . SER A 1 121 ? 0.088 -0.118 -21.354 1.00 93.75 121 SER A O 1
ATOM 1051 N N . ARG A 1 122 ? -0.994 -1.415 -19.874 1.00 93.56 122 ARG A N 1
ATOM 1052 C CA . ARG A 1 122 ? -0.925 -0.447 -18.768 1.00 93.56 122 ARG A CA 1
ATOM 1053 C C . ARG A 1 122 ? 0.508 -0.124 -18.357 1.00 93.56 122 ARG A C 1
ATOM 1055 O O . ARG A 1 122 ? 0.829 1.048 -18.175 1.00 93.56 122 ARG A O 1
ATOM 1062 N N . PHE A 1 123 ? 1.353 -1.143 -18.226 1.00 95.06 123 PHE A N 1
ATOM 1063 C CA . PHE A 1 123 ? 2.759 -0.966 -17.866 1.00 95.06 123 PHE A CA 1
ATOM 1064 C C . PHE A 1 123 ? 3.515 -0.172 -18.938 1.00 95.06 123 PHE A C 1
ATOM 1066 O O . PHE A 1 123 ? 4.153 0.832 -18.633 1.00 95.06 123 PHE A O 1
ATOM 1073 N N . LEU A 1 124 ? 3.356 -0.532 -20.215 1.00 95.06 124 LEU A N 1
ATOM 1074 C CA . LEU A 1 124 ? 3.966 0.193 -21.334 1.00 95.06 124 LEU A CA 1
ATOM 1075 C C . LEU A 1 124 ? 3.523 1.657 -21.387 1.00 95.06 124 LEU A C 1
ATOM 1077 O O . LEU A 1 124 ? 4.339 2.534 -21.661 1.00 95.06 124 LEU A O 1
ATOM 1081 N N . MET A 1 125 ? 2.248 1.945 -21.108 1.00 94.12 125 MET A N 1
ATOM 1082 C CA . MET A 1 125 ? 1.739 3.317 -21.102 1.00 94.12 125 MET A CA 1
ATOM 1083 C C . MET A 1 125 ? 2.370 4.201 -20.027 1.00 94.12 125 MET A C 1
ATOM 1085 O O . MET A 1 125 ? 2.462 5.413 -20.240 1.00 94.12 125 MET A O 1
ATOM 1089 N N . GLY A 1 126 ? 2.783 3.617 -18.903 1.00 94.62 126 GLY A N 1
ATOM 1090 C CA . GLY A 1 126 ? 3.439 4.348 -17.831 1.00 94.62 126 GLY A CA 1
ATOM 1091 C C . GLY A 1 126 ? 4.958 4.437 -17.968 1.00 94.62 126 GLY A C 1
ATOM 1092 O O . GLY A 1 126 ? 5.536 5.318 -17.345 1.00 94.62 126 GLY A O 1
ATOM 1093 N N . LEU A 1 127 ? 5.613 3.603 -18.781 1.00 95.75 127 LEU A N 1
ATOM 1094 C CA . LEU A 1 127 ? 7.059 3.702 -19.016 1.00 95.75 127 LEU A CA 1
ATOM 1095 C C . LEU A 1 127 ? 7.470 5.063 -19.593 1.00 95.75 127 LEU A C 1
ATOM 1097 O O . LEU A 1 127 ? 6.725 5.713 -20.336 1.00 95.75 127 LEU A O 1
ATOM 1101 N N . GLU A 1 128 ? 8.710 5.468 -19.311 1.00 94.88 128 GLU A N 1
ATOM 1102 C CA . GLU A 1 128 ? 9.279 6.663 -19.921 1.00 94.88 128 GLU A CA 1
ATOM 1103 C C . GLU A 1 128 ? 9.276 6.527 -21.448 1.00 94.88 128 GLU A C 1
ATOM 1105 O O . GLU A 1 128 ? 9.659 5.496 -22.006 1.00 94.88 128 GLU A O 1
ATOM 1110 N N . ARG A 1 129 ? 8.878 7.598 -22.147 1.00 93.50 129 ARG A N 1
ATOM 1111 C CA . ARG A 1 129 ? 8.672 7.602 -23.605 1.00 93.50 129 ARG A CA 1
ATOM 1112 C C . ARG A 1 129 ? 9.843 6.988 -24.385 1.00 93.50 129 ARG A C 1
ATOM 1114 O O . ARG A 1 129 ? 9.618 6.237 -25.328 1.00 93.50 129 ARG A O 1
ATOM 1121 N N . GLN A 1 130 ? 11.080 7.298 -23.996 1.00 92.12 130 GLN A N 1
ATOM 1122 C CA . GLN A 1 130 ? 12.281 6.810 -24.684 1.00 92.12 130 GLN A CA 1
ATOM 1123 C C . GLN A 1 130 ? 12.468 5.294 -24.554 1.00 92.12 130 GLN A C 1
ATOM 1125 O O . GLN A 1 130 ? 12.949 4.646 -25.482 1.00 92.12 130 GLN A O 1
ATOM 1130 N N . ILE A 1 131 ? 12.093 4.738 -23.403 1.00 94.06 131 ILE A N 1
ATOM 1131 C CA . ILE A 1 131 ? 12.172 3.307 -23.110 1.00 94.06 131 ILE A CA 1
ATOM 1132 C C . ILE A 1 131 ? 11.004 2.602 -23.792 1.00 94.06 131 ILE A C 1
ATOM 1134 O O . ILE A 1 131 ? 11.215 1.674 -24.570 1.00 94.06 131 ILE A O 1
ATOM 1138 N N . ARG A 1 132 ? 9.788 3.124 -23.596 1.00 95.50 132 ARG A N 1
ATOM 1139 C CA . ARG A 1 132 ? 8.553 2.634 -24.213 1.00 95.50 132 ARG A CA 1
ATOM 1140 C C . ARG A 1 132 ? 8.696 2.441 -25.721 1.00 95.50 132 ARG A C 1
ATOM 1142 O O . ARG A 1 132 ? 8.448 1.346 -26.207 1.00 95.50 132 ARG A O 1
ATOM 1149 N N . HIS A 1 133 ? 9.145 3.467 -26.449 1.00 94.94 133 HIS A N 1
ATOM 1150 C CA . HIS A 1 133 ? 9.279 3.394 -27.908 1.00 94.94 133 HIS A CA 1
ATOM 1151 C C . HIS A 1 133 ? 10.240 2.288 -28.363 1.00 94.94 133 HIS A C 1
ATOM 1153 O O . HIS A 1 133 ? 10.034 1.691 -29.412 1.00 94.94 133 HIS A O 1
ATOM 1159 N N . LYS A 1 134 ? 11.302 2.010 -27.597 1.00 94.56 134 LYS A N 1
ATOM 1160 C CA . LYS A 1 134 ? 12.238 0.925 -27.915 1.00 94.56 134 LYS A CA 1
ATOM 1161 C C . LYS A 1 134 ? 11.634 -0.442 -27.604 1.00 94.56 134 LYS A C 1
ATOM 1163 O O . LYS A 1 134 ? 11.812 -1.363 -28.391 1.00 94.56 134 LYS A O 1
ATOM 1168 N N . VAL A 1 135 ? 10.926 -0.570 -26.481 1.00 95.81 135 VAL A N 1
ATOM 1169 C CA . VAL A 1 135 ? 10.277 -1.824 -26.069 1.00 95.81 135 VAL A CA 1
ATOM 1170 C C . VAL A 1 135 ? 9.126 -2.197 -27.003 1.00 95.81 135 VAL A C 1
ATOM 1172 O O . VAL A 1 135 ? 9.028 -3.356 -27.385 1.00 95.81 135 VAL A O 1
ATOM 1175 N N . GLU A 1 136 ? 8.320 -1.230 -27.450 1.00 94.81 136 GLU A N 1
ATOM 1176 C CA . GLU A 1 136 ? 7.206 -1.450 -28.390 1.00 94.81 136 GLU A CA 1
ATOM 1177 C C . GLU A 1 136 ? 7.647 -2.009 -29.755 1.00 94.81 136 GLU A C 1
ATOM 1179 O O . GLU A 1 136 ? 6.854 -2.660 -30.428 1.00 94.81 136 GLU A O 1
ATOM 1184 N N . LEU A 1 137 ? 8.899 -1.780 -30.163 1.00 94.62 137 LEU A N 1
ATOM 1185 C CA . LEU A 1 137 ? 9.457 -2.304 -31.417 1.00 94.62 137 LEU A CA 1
ATOM 1186 C C . LEU A 1 137 ? 10.003 -3.734 -31.288 1.00 94.62 137 LEU A C 1
ATOM 1188 O O . LEU A 1 137 ? 10.357 -4.345 -32.297 1.00 94.62 137 LEU A O 1
ATOM 1192 N N . MET A 1 138 ? 10.120 -4.258 -30.068 1.00 93.50 138 MET A N 1
ATOM 1193 C CA . MET A 1 138 ? 10.634 -5.600 -29.805 1.00 93.50 138 MET A CA 1
ATOM 1194 C C . MET A 1 138 ? 9.484 -6.602 -29.667 1.00 93.50 138 MET A C 1
ATOM 1196 O O . MET A 1 138 ? 8.375 -6.248 -29.279 1.00 93.50 138 MET A O 1
ATOM 1200 N N . SER A 1 139 ? 9.746 -7.875 -29.965 1.00 93.25 139 SER A N 1
ATOM 1201 C CA . SER A 1 139 ? 8.776 -8.948 -29.741 1.00 93.25 139 SER A CA 1
ATOM 1202 C C . SER A 1 139 ? 8.722 -9.322 -28.261 1.00 93.25 139 SER A C 1
ATOM 1204 O O . SER A 1 139 ? 9.750 -9.682 -27.685 1.00 93.25 139 SER A O 1
ATOM 1206 N N . TYR A 1 140 ? 7.529 -9.301 -27.677 1.00 94.62 140 TYR A N 1
ATOM 1207 C CA . TYR A 1 140 ? 7.239 -9.795 -26.333 1.00 94.62 140 TYR A CA 1
ATOM 1208 C C . TYR A 1 140 ? 5.906 -10.542 -26.340 1.00 94.62 140 TYR A C 1
ATOM 1210 O O . TYR A 1 140 ? 5.032 -10.250 -27.157 1.00 94.62 140 TYR A O 1
ATOM 1218 N N . THR A 1 141 ? 5.761 -11.511 -25.437 1.00 90.69 141 THR A N 1
ATOM 1219 C CA . THR A 1 141 ? 4.523 -12.297 -25.299 1.00 90.69 141 THR A CA 1
ATOM 1220 C C . THR A 1 141 ? 3.975 -12.251 -23.884 1.00 90.69 141 THR A C 1
ATOM 1222 O O . THR A 1 141 ? 2.765 -12.198 -23.694 1.00 90.69 141 THR A O 1
ATOM 1225 N N . THR A 1 142 ? 4.861 -12.219 -22.891 1.00 94.62 142 THR A N 1
ATOM 1226 C CA . THR A 1 142 ? 4.498 -12.218 -21.477 1.00 94.62 142 THR A CA 1
ATOM 1227 C C . THR A 1 142 ? 4.824 -10.881 -20.824 1.00 94.62 142 THR A C 1
ATOM 1229 O O . THR A 1 142 ? 5.621 -10.087 -21.328 1.00 94.62 142 THR A O 1
ATOM 1232 N N . PHE A 1 143 ? 4.216 -10.630 -19.665 1.00 94.25 143 PHE A N 1
ATOM 1233 C CA . PHE A 1 143 ? 4.540 -9.458 -18.854 1.00 94.25 143 PHE A CA 1
ATOM 1234 C C . PHE A 1 143 ? 6.015 -9.447 -18.423 1.00 94.25 143 PHE A C 1
ATOM 1236 O O . PHE A 1 143 ? 6.657 -8.397 -18.440 1.00 94.25 143 PHE A O 1
ATOM 1243 N N . ASP A 1 144 ? 6.567 -10.618 -18.114 1.00 94.81 144 ASP A N 1
ATOM 1244 C CA . ASP A 1 144 ? 7.953 -10.761 -17.672 1.00 94.81 144 ASP A CA 1
ATOM 1245 C C . ASP A 1 144 ? 8.948 -10.408 -18.790 1.00 94.81 144 ASP A C 1
ATOM 1247 O O . ASP A 1 144 ? 9.952 -9.739 -18.526 1.00 94.81 144 ASP A O 1
ATOM 1251 N N . ASP A 1 145 ? 8.635 -10.758 -20.047 1.00 95.25 145 ASP A N 1
ATOM 1252 C CA . ASP A 1 145 ? 9.426 -10.346 -21.216 1.00 95.25 145 ASP A CA 1
ATOM 1253 C C . ASP A 1 145 ? 9.525 -8.818 -21.291 1.00 95.25 145 ASP A C 1
ATOM 1255 O O . ASP A 1 145 ? 10.605 -8.262 -21.490 1.00 95.25 145 ASP A O 1
ATOM 1259 N N . VAL A 1 146 ? 8.399 -8.124 -21.106 1.00 95.94 146 VAL A N 1
ATOM 1260 C CA . VAL A 1 146 ? 8.328 -6.659 -21.179 1.00 95.94 146 VAL A CA 1
ATOM 1261 C C . VAL A 1 146 ? 9.157 -6.017 -20.073 1.00 95.94 146 VAL A C 1
ATOM 1263 O O . VAL A 1 146 ? 9.909 -5.080 -20.348 1.00 95.94 146 VAL A O 1
ATOM 1266 N N . CYS A 1 147 ? 9.076 -6.535 -18.846 1.00 95.62 147 CYS A N 1
ATOM 1267 C CA . CYS A 1 147 ? 9.892 -6.074 -17.724 1.00 95.62 147 CYS A CA 1
ATOM 1268 C C . CYS A 1 147 ? 11.389 -6.232 -18.019 1.00 95.62 147 CYS A C 1
ATOM 1270 O O . CYS A 1 147 ? 12.153 -5.275 -17.878 1.00 95.62 147 CYS A O 1
ATOM 1272 N N . LEU A 1 148 ? 11.802 -7.407 -18.504 1.00 95.94 148 LEU A N 1
ATOM 1273 C CA . LEU A 1 148 ? 13.195 -7.689 -18.850 1.00 95.94 148 LEU A CA 1
ATOM 1274 C C . LEU A 1 148 ? 13.704 -6.777 -19.974 1.00 95.94 148 LEU A C 1
ATOM 1276 O O . LEU A 1 148 ? 14.808 -6.230 -19.894 1.00 95.94 148 LEU A O 1
ATOM 1280 N N . LEU A 1 149 ? 12.907 -6.609 -21.030 1.00 96.31 149 LEU A N 1
ATOM 1281 C CA . LEU A 1 149 ? 13.236 -5.752 -22.166 1.00 96.31 149 LEU A CA 1
ATOM 1282 C C . LEU A 1 149 ? 13.356 -4.289 -21.745 1.00 96.31 149 LEU A C 1
ATOM 1284 O O . LEU A 1 149 ? 14.300 -3.616 -22.161 1.00 96.31 149 LEU A O 1
ATOM 1288 N N . ALA A 1 150 ? 12.446 -3.812 -20.896 1.00 95.88 150 ALA A N 1
ATOM 1289 C CA . ALA A 1 150 ? 12.498 -2.464 -20.360 1.00 95.88 150 ALA A CA 1
ATOM 1290 C C . ALA A 1 150 ? 13.802 -2.257 -19.566 1.00 95.88 150 ALA A C 1
ATOM 1292 O O . ALA A 1 150 ? 14.572 -1.357 -19.906 1.00 95.88 150 ALA A O 1
ATOM 1293 N N . SER A 1 151 ? 14.121 -3.132 -18.603 1.00 95.56 151 SER A N 1
ATOM 1294 C CA . SER A 1 151 ? 15.372 -3.058 -17.825 1.00 95.56 151 SER A CA 1
ATOM 1295 C C . SER A 1 151 ? 16.624 -3.096 -18.706 1.00 95.56 151 SER A C 1
ATOM 1297 O O . SER A 1 151 ? 17.593 -2.374 -18.466 1.00 95.56 151 SER A O 1
ATOM 1299 N N . LYS A 1 152 ? 16.615 -3.904 -19.772 1.00 95.56 152 LYS A N 1
ATOM 1300 C CA . LYS A 1 152 ? 17.726 -3.967 -20.732 1.00 95.56 152 LYS A CA 1
ATOM 1301 C C . LYS A 1 152 ? 17.907 -2.652 -21.495 1.00 95.56 152 LYS A C 1
ATOM 1303 O O . LYS A 1 152 ? 19.040 -2.246 -21.750 1.00 95.56 152 LYS A O 1
ATOM 1308 N N . VAL A 1 153 ? 16.808 -1.996 -21.862 1.00 94.81 153 VAL A N 1
ATOM 1309 C CA . VAL A 1 153 ? 16.826 -0.702 -22.553 1.00 94.81 153 VAL A CA 1
ATOM 1310 C C . VAL A 1 153 ? 17.327 0.422 -21.643 1.00 94.81 153 VAL A C 1
ATOM 1312 O O . VAL A 1 153 ? 18.107 1.250 -22.115 1.00 94.81 153 VAL A O 1
ATOM 1315 N N . GLU A 1 154 ? 16.925 0.443 -20.369 1.00 94.19 154 GLU A N 1
ATOM 1316 C CA . GLU A 1 154 ? 17.423 1.405 -19.369 1.00 94.19 154 GLU A CA 1
ATOM 1317 C C . GLU A 1 154 ? 18.936 1.287 -19.205 1.00 94.19 154 GLU A C 1
ATOM 1319 O O . GLU A 1 154 ? 19.656 2.258 -19.436 1.00 94.19 154 GLU A O 1
ATOM 1324 N N . LYS A 1 155 ? 19.440 0.071 -18.968 1.00 92.88 155 LYS A N 1
ATOM 1325 C CA . LYS A 1 155 ? 20.882 -0.180 -18.866 1.00 92.88 155 LYS A CA 1
ATOM 1326 C C . LYS A 1 155 ? 21.648 0.292 -20.109 1.00 92.88 155 LYS A C 1
ATOM 1328 O O . LYS A 1 155 ? 22.699 0.916 -20.006 1.00 92.88 155 LYS A O 1
ATOM 1333 N N . GLN A 1 156 ? 21.102 0.044 -21.302 1.00 91.38 156 GLN A N 1
ATOM 1334 C CA . GLN A 1 156 ? 21.715 0.514 -22.545 1.00 91.38 156 GLN A CA 1
ATOM 1335 C C . GLN A 1 156 ? 21.763 2.052 -22.628 1.00 91.38 156 GLN A C 1
ATOM 1337 O O . GLN A 1 156 ? 22.708 2.609 -23.186 1.00 91.38 156 GLN A O 1
ATOM 1342 N N . GLN A 1 157 ? 20.744 2.754 -22.127 1.00 89.56 157 GLN A N 1
ATOM 1343 C CA . GLN A 1 157 ? 20.729 4.219 -22.102 1.00 89.56 157 GLN A CA 1
ATOM 1344 C C . GLN A 1 157 ? 21.758 4.780 -21.115 1.00 89.56 157 GLN A C 1
ATOM 1346 O O . GLN A 1 157 ? 22.460 5.732 -21.465 1.00 89.56 157 GLN A O 1
ATOM 1351 N N . GLU A 1 158 ? 21.889 4.164 -19.939 1.00 86.94 158 GLU A N 1
ATOM 1352 C CA . GLU A 1 158 ? 22.907 4.510 -18.942 1.00 86.94 158 GLU A CA 1
ATOM 1353 C C . GLU A 1 158 ? 24.326 4.344 -19.504 1.00 86.94 158 GLU A C 1
ATOM 1355 O O . GLU A 1 158 ? 25.144 5.260 -19.398 1.00 86.94 158 GLU A O 1
ATOM 1360 N N . ASP A 1 159 ? 24.602 3.229 -20.190 1.00 85.56 159 ASP A N 1
ATOM 1361 C CA . ASP A 1 159 ? 25.905 2.965 -20.814 1.00 85.56 159 ASP A CA 1
ATOM 1362 C C . ASP A 1 159 ? 26.264 4.022 -21.873 1.00 85.56 159 ASP A C 1
ATOM 1364 O O . ASP A 1 159 ? 27.411 4.472 -21.959 1.00 85.56 159 ASP A O 1
ATOM 1368 N N . ILE A 1 160 ? 25.288 4.462 -22.678 1.00 82.12 160 ILE A N 1
ATOM 1369 C CA . ILE A 1 160 ? 25.491 5.506 -23.696 1.00 82.12 160 ILE A CA 1
ATOM 1370 C C . ILE A 1 160 ? 25.762 6.864 -23.036 1.00 82.12 160 ILE A C 1
ATOM 1372 O O . ILE A 1 160 ? 26.666 7.580 -23.471 1.00 82.12 160 ILE A O 1
ATOM 1376 N N . GLN A 1 161 ? 25.030 7.225 -21.978 1.00 74.88 161 GLN A N 1
ATOM 1377 C CA . GLN A 1 161 ? 25.270 8.472 -21.241 1.00 74.88 161 GLN A CA 1
ATOM 1378 C C . GLN A 1 161 ? 26.615 8.465 -20.506 1.00 74.88 161 GLN A C 1
ATOM 1380 O O . GLN A 1 161 ? 27.333 9.465 -20.547 1.00 74.88 161 GLN A O 1
ATOM 1385 N N . GLY A 1 162 ? 27.012 7.333 -19.920 1.00 66.62 162 GLY A N 1
ATOM 1386 C CA . GLY A 1 162 ? 28.323 7.163 -19.296 1.00 66.62 162 GLY A CA 1
ATOM 1387 C C . GLY A 1 162 ? 29.474 7.230 -20.304 1.00 66.62 162 GLY A C 1
ATOM 1388 O O . GLY A 1 162 ? 30.490 7.883 -20.050 1.00 66.62 162 GLY A O 1
ATOM 1389 N N . ASN A 1 163 ? 29.307 6.631 -21.487 1.00 60.12 163 ASN A N 1
ATOM 1390 C CA . ASN A 1 163 ? 30.334 6.611 -22.531 1.00 60.12 163 ASN A CA 1
ATOM 1391 C C . ASN A 1 163 ? 30.394 7.891 -23.375 1.00 60.12 163 ASN A C 1
ATOM 1393 O O . ASN A 1 163 ? 31.459 8.200 -23.908 1.00 60.12 163 ASN A O 1
ATOM 1397 N N . SER A 1 164 ? 29.323 8.689 -23.449 1.00 58.06 164 SER A N 1
ATOM 1398 C CA . SER A 1 164 ? 29.350 10.004 -24.109 1.00 58.06 164 SER A CA 1
ATOM 1399 C C . SER A 1 164 ? 30.353 10.974 -23.464 1.00 58.06 164 SER A C 1
ATOM 1401 O O . SER A 1 164 ? 30.764 11.931 -24.112 1.00 58.06 164 SER A O 1
ATOM 1403 N N . SER A 1 165 ? 30.785 10.721 -22.222 1.00 56.31 165 SER A N 1
ATOM 1404 C CA . SER A 1 165 ? 31.860 11.474 -21.558 1.00 56.31 165 SER A CA 1
ATOM 1405 C C . SER A 1 165 ? 33.279 11.065 -21.991 1.00 56.31 165 SER A C 1
ATOM 1407 O O . SER A 1 165 ? 34.233 11.785 -21.706 1.00 56.31 165 SER A O 1
ATOM 1409 N N . ARG A 1 166 ? 33.439 9.920 -22.677 1.00 55.62 166 ARG A N 1
ATOM 1410 C CA . ARG A 1 166 ? 34.745 9.341 -23.057 1.00 55.62 166 ARG A CA 1
ATOM 1411 C C . ARG A 1 166 ? 35.085 9.481 -24.541 1.00 55.62 166 ARG A C 1
ATOM 1413 O O . ARG A 1 166 ? 36.248 9.332 -24.901 1.00 55.62 166 ARG A O 1
ATOM 1420 N N . PHE A 1 167 ? 34.109 9.797 -25.389 1.00 52.56 167 PHE A N 1
ATOM 1421 C CA . PHE A 1 167 ? 34.309 10.022 -26.823 1.00 52.56 167 PHE A CA 1
ATOM 1422 C C . PHE A 1 167 ? 34.292 11.518 -27.173 1.00 52.56 167 PHE A C 1
ATOM 1424 O O . PHE A 1 167 ? 33.574 11.943 -28.070 1.00 52.56 167 PHE A O 1
ATOM 1431 N N . ASP A 1 168 ? 35.110 12.326 -26.491 1.00 49.72 168 ASP A N 1
ATOM 1432 C CA . ASP A 1 168 ? 35.618 13.570 -27.089 1.00 49.72 168 ASP A CA 1
ATOM 1433 C C . ASP A 1 168 ? 36.870 13.215 -27.904 1.00 49.72 168 ASP A C 1
ATOM 1435 O O . ASP A 1 168 ? 38.019 13.464 -27.523 1.00 49.72 168 ASP A O 1
ATOM 1439 N N . CYS A 1 169 ? 36.657 12.503 -29.012 1.00 46.59 169 CYS A N 1
ATOM 1440 C CA . CYS A 1 169 ? 37.697 12.282 -30.000 1.00 46.59 169 CYS A CA 1
ATOM 1441 C C . CYS A 1 169 ? 37.951 13.630 -30.678 1.00 46.59 169 CYS A C 1
ATOM 1443 O O . CYS A 1 169 ? 37.261 14.011 -31.621 1.00 46.59 169 CYS A O 1
ATOM 1445 N N . LYS A 1 170 ? 38.972 14.346 -30.192 1.00 46.03 170 LYS A N 1
ATOM 1446 C CA . LYS A 1 170 ? 39.614 15.461 -30.891 1.00 46.03 170 LYS A CA 1
ATOM 1447 C C . LYS A 1 170 ? 39.935 15.035 -32.322 1.00 46.03 170 LYS A C 1
ATOM 1449 O O . LYS A 1 170 ? 40.987 14.456 -32.588 1.00 46.03 170 LYS A O 1
ATOM 1454 N N . HIS A 1 171 ? 39.048 15.357 -33.255 1.00 47.69 171 HIS A N 1
ATOM 1455 C CA . HIS A 1 171 ? 39.378 15.409 -34.667 1.00 47.69 171 HIS A CA 1
ATOM 1456 C C . HIS A 1 171 ? 40.334 16.593 -34.852 1.00 47.69 171 HIS A C 1
ATOM 1458 O O . HIS A 1 171 ? 39.929 17.728 -35.093 1.00 47.69 171 HIS A O 1
ATOM 1464 N N . LYS A 1 172 ? 41.633 16.334 -34.667 1.00 44.50 172 LYS A N 1
ATOM 1465 C CA . LYS A 1 172 ? 42.674 17.157 -35.276 1.00 44.50 172 LYS A CA 1
ATOM 1466 C C . LYS A 1 172 ? 42.511 16.996 -36.783 1.00 44.50 172 LYS A C 1
ATOM 1468 O O . LYS A 1 172 ? 42.797 15.936 -37.330 1.00 44.50 172 LYS A O 1
ATOM 1473 N N . GLN A 1 173 ? 42.003 18.035 -37.431 1.00 47.84 173 GLN A N 1
ATOM 1474 C CA . GLN A 1 173 ? 42.196 18.211 -38.860 1.00 47.84 173 GLN A CA 1
ATOM 1475 C C . GLN A 1 173 ? 43.679 18.523 -39.069 1.00 47.84 173 GLN A C 1
ATOM 1477 O O . GLN A 1 173 ? 44.111 19.662 -38.894 1.00 47.84 173 GLN A O 1
ATOM 1482 N N . ASP A 1 174 ? 44.466 17.500 -39.387 1.00 37.88 174 ASP A N 1
ATOM 1483 C CA . ASP A 1 174 ? 45.805 17.698 -39.921 1.00 37.88 174 ASP A CA 1
ATOM 1484 C C . ASP A 1 174 ? 45.661 18.047 -41.408 1.00 37.88 174 ASP A C 1
ATOM 1486 O O . ASP A 1 174 ? 45.466 17.184 -42.265 1.00 37.88 174 ASP A O 1
ATOM 1490 N N . ASN A 1 175 ? 45.730 19.348 -41.704 1.00 48.38 175 ASN A N 1
ATOM 1491 C CA . ASN A 1 175 ? 45.929 19.860 -43.056 1.00 48.38 175 ASN A CA 1
ATOM 1492 C C . ASN A 1 175 ? 47.286 19.367 -43.569 1.00 48.38 175 ASN A C 1
ATOM 1494 O O . ASN A 1 175 ? 48.323 19.978 -43.313 1.00 48.38 175 ASN A O 1
ATOM 1498 N N . THR A 1 176 ? 47.270 18.269 -44.316 1.00 39.53 176 THR A N 1
ATOM 1499 C CA . THR A 1 176 ? 48.390 17.859 -45.158 1.00 39.53 176 THR A CA 1
ATOM 1500 C C . THR A 1 176 ? 48.076 18.254 -46.595 1.00 39.53 176 THR A C 1
ATOM 1502 O O . THR A 1 176 ? 47.144 17.760 -47.225 1.00 39.53 176 THR A O 1
ATOM 1505 N N . LEU A 1 177 ? 48.848 19.221 -47.089 1.00 50.91 177 LEU A N 1
ATOM 1506 C CA . LEU A 1 177 ? 48.923 19.596 -48.495 1.00 50.91 177 LEU A CA 1
ATOM 1507 C C . LEU A 1 177 ? 49.397 18.374 -49.291 1.00 50.91 177 LEU A C 1
ATOM 1509 O O . LEU A 1 177 ? 50.572 18.019 -49.238 1.00 50.91 177 LEU A O 1
ATOM 1513 N N . ALA A 1 178 ? 48.483 17.741 -50.020 1.00 36.41 178 ALA A N 1
ATOM 1514 C CA . ALA A 1 178 ? 48.799 16.717 -51.003 1.00 36.41 178 ALA A CA 1
ATOM 1515 C C . ALA A 1 178 ? 48.147 17.095 -52.336 1.00 36.41 178 ALA A C 1
ATOM 1517 O O . ALA A 1 178 ? 46.956 16.897 -52.570 1.00 36.41 178 ALA A O 1
ATOM 1518 N N . THR A 1 179 ? 48.969 17.685 -53.198 1.00 40.66 179 THR A N 1
ATOM 1519 C CA . THR A 1 179 ? 48.725 17.901 -54.621 1.00 40.66 179 THR A CA 1
ATOM 1520 C C . THR A 1 179 ? 48.331 16.577 -55.274 1.00 40.66 179 THR A C 1
ATOM 1522 O O . THR A 1 179 ? 49.115 15.630 -55.269 1.00 40.66 179 THR A O 1
ATOM 1525 N N . THR A 1 180 ? 47.140 16.508 -55.866 1.00 37.31 180 THR A N 1
ATOM 1526 C CA . THR A 1 180 ? 46.793 15.467 -56.842 1.00 37.31 180 THR A CA 1
ATOM 1527 C C . THR A 1 180 ? 46.350 16.122 -58.153 1.00 37.31 180 THR A C 1
ATOM 1529 O O . THR A 1 180 ? 45.700 17.169 -58.120 1.00 37.31 180 THR A O 1
ATOM 1532 N N . PRO A 1 181 ? 46.751 15.563 -59.310 1.00 38.09 181 PRO A N 1
ATOM 1533 C CA . PRO A 1 181 ? 46.426 16.101 -60.623 1.00 38.09 181 PRO A CA 1
ATOM 1534 C C . PRO A 1 181 ? 45.006 15.671 -61.001 1.00 38.09 181 PRO A C 1
ATOM 1536 O O . PRO A 1 181 ? 44.661 14.499 -60.850 1.00 38.09 181 PRO A O 1
ATOM 1539 N N . HIS A 1 182 ? 44.182 16.594 -61.497 1.00 29.34 182 HIS A N 1
ATOM 1540 C CA . HIS A 1 182 ? 42.860 16.249 -62.015 1.00 29.34 182 HIS A CA 1
ATOM 1541 C C . HIS A 1 182 ? 42.844 16.329 -63.542 1.00 29.34 182 HIS A C 1
ATOM 1543 O O . HIS A 1 182 ? 43.181 17.350 -64.138 1.00 29.34 182 HIS A O 1
ATOM 1549 N N . ILE A 1 183 ? 42.453 15.198 -64.121 1.00 36.09 183 ILE A N 1
ATOM 1550 C CA . ILE A 1 183 ? 42.189 14.912 -65.530 1.00 36.09 183 ILE A CA 1
ATOM 1551 C C . ILE A 1 183 ? 41.020 15.765 -66.052 1.00 36.09 183 ILE A C 1
ATOM 1553 O O . ILE A 1 183 ? 40.090 16.089 -65.315 1.00 36.09 183 ILE A O 1
ATOM 1557 N N . GLU A 1 184 ? 41.107 16.131 -67.326 1.00 33.50 184 GLU A N 1
ATOM 1558 C CA . GLU A 1 184 ? 40.133 16.888 -68.114 1.00 33.50 184 GLU A CA 1
ATOM 1559 C C . GLU A 1 184 ? 38.743 16.235 -68.163 1.00 33.50 184 GLU A C 1
ATOM 1561 O O . GLU A 1 184 ? 38.642 15.040 -68.415 1.00 33.50 184 GLU A O 1
ATOM 1566 N N . GLU A 1 185 ? 37.678 17.040 -68.054 1.00 29.80 185 GLU A N 1
ATOM 1567 C CA . GLU A 1 185 ? 36.447 16.827 -68.831 1.00 29.80 185 GLU A CA 1
ATOM 1568 C C . GLU A 1 185 ? 35.575 18.103 -68.911 1.00 29.80 185 GLU A C 1
ATOM 1570 O O . GLU A 1 185 ? 34.876 18.503 -67.984 1.00 29.80 185 GLU A O 1
ATOM 1575 N N . LEU A 1 186 ? 35.703 18.764 -70.065 1.00 35.34 186 LEU A N 1
ATOM 1576 C CA . LEU A 1 186 ? 34.698 19.446 -70.894 1.00 35.34 186 LEU A CA 1
ATOM 1577 C C . LEU A 1 186 ? 33.345 19.859 -70.272 1.00 35.34 186 LEU A C 1
ATOM 1579 O O . LEU A 1 186 ? 32.507 19.013 -69.967 1.00 35.34 186 LEU A O 1
ATOM 1583 N N . LYS A 1 187 ? 33.049 21.171 -70.353 1.00 34.16 187 LYS A N 1
ATOM 1584 C CA . LYS A 1 187 ? 31.796 21.722 -70.927 1.00 34.16 187 LYS A CA 1
ATOM 1585 C C . LYS A 1 187 ? 31.901 23.235 -71.233 1.00 34.16 187 LYS A C 1
ATOM 1587 O O . LYS A 1 187 ? 32.016 24.057 -70.332 1.00 34.16 187 LYS A O 1
ATOM 1592 N N . HIS A 1 188 ? 31.885 23.526 -72.539 1.00 31.52 188 HIS A N 1
ATOM 1593 C CA . HIS A 1 188 ? 31.300 24.658 -73.289 1.00 31.52 188 HIS A CA 1
ATOM 1594 C C . HIS A 1 188 ? 30.301 25.562 -72.526 1.00 31.52 188 HIS A C 1
ATOM 1596 O O . HIS A 1 188 ? 29.553 25.061 -71.697 1.00 31.52 188 HIS A O 1
ATOM 1602 N N . GLU A 1 189 ? 30.072 26.843 -72.833 1.00 30.00 189 GLU A N 1
ATOM 1603 C CA . GLU A 1 189 ? 30.699 27.850 -73.698 1.00 30.00 189 GLU A CA 1
ATOM 1604 C C . GLU A 1 189 ? 30.026 29.217 -73.405 1.00 30.00 189 GLU A C 1
ATOM 1606 O O . GLU A 1 189 ? 28.870 29.257 -72.996 1.00 30.00 189 GLU A O 1
ATOM 1611 N N . GLN A 1 190 ? 30.747 30.300 -73.731 1.00 32.06 190 GLN A N 1
ATOM 1612 C CA . GLN A 1 190 ? 30.273 31.638 -74.145 1.00 32.06 190 GLN A CA 1
ATOM 1613 C C . GLN A 1 190 ? 29.639 32.615 -73.128 1.00 32.06 190 GLN A C 1
ATOM 1615 O O . GLN A 1 190 ? 28.565 32.397 -72.578 1.00 32.06 190 GLN A O 1
ATOM 1620 N N . GLY A 1 191 ? 30.255 33.807 -73.033 1.00 27.67 191 GLY A N 1
ATOM 1621 C CA . GLY A 1 191 ? 29.565 35.034 -72.613 1.00 27.67 191 GLY A CA 1
ATOM 1622 C C . GLY A 1 191 ? 30.446 36.174 -72.084 1.00 27.67 191 GLY A C 1
ATOM 1623 O O . GLY A 1 191 ? 30.476 36.411 -70.885 1.00 27.67 191 GLY A O 1
ATOM 1624 N N . HIS A 1 192 ? 31.131 36.888 -72.985 1.00 28.89 192 HIS A N 1
ATOM 1625 C CA . HIS A 1 192 ? 31.657 38.267 -72.852 1.00 28.89 192 HIS A CA 1
ATOM 1626 C C . HIS A 1 192 ? 30.746 39.189 -71.984 1.00 28.89 192 HIS A C 1
ATOM 1628 O O . HIS A 1 192 ? 29.533 39.067 -72.060 1.00 28.89 192 HIS A O 1
ATOM 1634 N N . THR A 1 193 ? 31.208 40.146 -71.165 1.00 29.48 193 THR A N 1
ATOM 1635 C CA . THR A 1 193 ? 31.987 41.350 -71.522 1.00 29.48 193 THR A CA 1
ATOM 1636 C C . THR A 1 193 ? 32.616 42.048 -70.301 1.00 29.48 193 THR A C 1
ATOM 1638 O O . THR A 1 193 ? 32.109 41.996 -69.187 1.00 29.48 193 THR A O 1
ATOM 1641 N N . GLN A 1 194 ? 33.704 42.762 -70.594 1.00 30.17 194 GLN A N 1
ATOM 1642 C CA . GLN A 1 194 ? 34.605 43.563 -69.760 1.00 30.17 194 GLN A CA 1
ATOM 1643 C C . GLN A 1 194 ? 34.007 44.820 -69.091 1.00 30.17 194 GLN A C 1
ATOM 1645 O O . GLN A 1 194 ? 32.982 45.328 -69.538 1.00 30.17 194 GLN A O 1
ATOM 1650 N N . ASN A 1 195 ? 34.840 45.392 -68.195 1.00 31.48 195 ASN A N 1
ATOM 1651 C CA . ASN A 1 195 ? 35.112 46.823 -67.907 1.00 31.48 195 ASN A CA 1
ATOM 1652 C C . ASN A 1 195 ? 34.646 47.317 -66.517 1.00 31.48 195 ASN A C 1
ATOM 1654 O O . ASN A 1 195 ? 33.521 47.052 -66.131 1.00 31.48 195 ASN A O 1
ATOM 1658 N N . LYS A 1 196 ? 35.393 48.106 -65.726 1.00 31.25 196 LYS A N 1
ATOM 1659 C CA . LYS A 1 196 ? 36.777 48.626 -65.764 1.00 31.25 196 LYS A CA 1
ATOM 1660 C C . LYS A 1 196 ? 37.005 49.413 -64.446 1.00 31.25 196 LYS A C 1
ATOM 1662 O O . LYS A 1 196 ? 36.242 50.325 -64.180 1.00 31.25 196 LYS A O 1
ATOM 1667 N N . ILE A 1 197 ? 38.033 49.036 -63.679 1.00 30.41 197 ILE A N 1
ATOM 1668 C CA . ILE A 1 197 ? 39.122 49.859 -63.088 1.00 30.41 197 ILE A CA 1
ATOM 1669 C C . ILE A 1 197 ? 38.826 51.146 -62.259 1.00 30.41 197 ILE A C 1
ATOM 1671 O O . ILE A 1 197 ? 38.145 52.043 -62.745 1.00 30.41 197 ILE A O 1
ATOM 1675 N N . ARG A 1 198 ? 39.581 51.257 -61.135 1.00 29.95 198 ARG A N 1
ATOM 1676 C CA . ARG A 1 198 ? 40.357 52.389 -60.515 1.00 29.95 198 ARG A CA 1
ATOM 1677 C C . ARG A 1 198 ? 40.018 52.621 -59.029 1.00 29.95 198 ARG A C 1
ATOM 1679 O O . ARG A 1 198 ? 38.849 52.792 -58.714 1.00 29.95 198 ARG A O 1
ATOM 1686 N N . GLU A 1 199 ? 40.945 52.370 -58.085 1.00 28.03 199 GLU A N 1
ATOM 1687 C CA . GLU A 1 199 ? 42.099 53.220 -57.643 1.00 28.03 199 GLU A CA 1
ATOM 1688 C C . GLU A 1 199 ? 41.574 54.535 -57.006 1.00 28.03 199 GLU A C 1
ATOM 1690 O O . GLU A 1 199 ? 40.688 55.153 -57.578 1.00 28.03 199 GLU A O 1
ATOM 1695 N N . ASP A 1 200 ? 42.000 55.051 -55.848 1.00 26.92 200 ASP A N 1
ATOM 1696 C CA . ASP A 1 200 ? 43.240 54.871 -55.090 1.00 26.92 200 ASP A CA 1
ATOM 1697 C C . ASP A 1 200 ? 43.159 55.557 -53.694 1.00 26.92 200 ASP A C 1
ATOM 1699 O O . ASP A 1 200 ? 42.280 56.381 -53.446 1.00 26.92 200 ASP A O 1
ATOM 1703 N N . GLU A 1 201 ? 44.141 55.226 -52.845 1.00 27.88 201 GLU A N 1
ATOM 1704 C CA . GLU A 1 201 ? 44.861 56.071 -51.860 1.00 27.88 201 GLU A CA 1
ATOM 1705 C C . GLU A 1 201 ? 44.244 56.665 -50.558 1.00 27.88 201 GLU A C 1
ATOM 1707 O O . GLU A 1 201 ? 43.478 57.618 -50.558 1.00 27.88 201 GLU A O 1
ATOM 1712 N N . THR A 1 202 ? 44.841 56.204 -49.436 1.00 29.19 202 THR A N 1
ATOM 1713 C CA . THR A 1 202 ? 45.349 56.927 -48.228 1.00 29.19 202 THR A CA 1
ATOM 1714 C C . THR A 1 202 ? 44.371 57.762 -47.370 1.00 29.19 202 THR A C 1
ATOM 1716 O O . THR A 1 202 ? 43.570 58.533 -47.864 1.00 29.19 202 THR A O 1
ATOM 1719 N N . VAL A 1 203 ? 44.341 57.653 -46.033 1.00 28.92 203 VAL A N 1
ATOM 1720 C CA . VAL A 1 203 ? 45.293 58.241 -45.064 1.00 28.92 203 VAL A CA 1
ATOM 1721 C C . VAL A 1 203 ? 45.102 57.592 -43.676 1.00 28.92 203 VAL A C 1
ATOM 1723 O O . VAL A 1 203 ? 44.018 57.151 -43.303 1.00 28.92 203 VAL A O 1
ATOM 1726 N N . ALA A 1 204 ? 46.193 57.543 -42.914 1.00 28.20 204 ALA A N 1
ATOM 1727 C CA . ALA A 1 204 ? 46.334 56.936 -41.600 1.00 28.20 204 ALA A CA 1
ATOM 1728 C C . ALA A 1 204 ? 45.634 57.660 -40.423 1.00 28.20 204 ALA A C 1
ATOM 1730 O O . ALA A 1 204 ? 45.618 58.884 -40.336 1.00 28.20 204 ALA A O 1
ATOM 1731 N N . SER A 1 205 ? 45.308 56.832 -39.422 1.00 29.34 205 SER A N 1
ATOM 1732 C CA . SER A 1 205 ? 45.488 57.045 -37.975 1.00 29.34 205 SER A CA 1
ATOM 1733 C C . SER A 1 205 ? 44.296 57.467 -37.094 1.00 29.34 205 SER A C 1
ATOM 1735 O O . SER A 1 205 ? 43.507 58.346 -37.416 1.00 29.34 205 SER A O 1
ATOM 1737 N N . PHE A 1 206 ? 44.315 56.855 -35.900 1.00 27.38 206 PHE A N 1
ATOM 1738 C CA . PHE A 1 206 ? 43.544 57.059 -34.662 1.00 27.38 206 PHE A CA 1
ATOM 1739 C C . PHE A 1 206 ? 42.187 56.341 -34.474 1.00 27.38 206 PHE A C 1
ATOM 1741 O O . PHE A 1 206 ? 41.110 56.819 -34.805 1.00 27.38 206 PHE A O 1
ATOM 1748 N N . ASN A 1 207 ? 42.282 55.191 -33.793 1.00 34.94 207 ASN A N 1
ATOM 1749 C CA . ASN A 1 207 ? 41.258 54.547 -32.949 1.00 34.94 207 ASN A CA 1
ATOM 1750 C C . ASN A 1 207 ? 41.019 55.382 -31.656 1.00 34.94 207 ASN A C 1
ATOM 1752 O O . ASN A 1 207 ? 41.888 56.200 -31.343 1.00 34.94 207 ASN A O 1
ATOM 1756 N N . PRO A 1 208 ? 40.022 55.104 -30.777 1.00 47.28 208 PRO A N 1
ATOM 1757 C CA . PRO A 1 208 ? 38.898 54.159 -30.875 1.00 47.28 208 PRO A CA 1
ATOM 1758 C C . PRO A 1 208 ? 37.546 54.717 -30.353 1.00 47.28 208 PRO A C 1
ATOM 1760 O O . PRO A 1 208 ? 37.523 55.536 -29.437 1.00 47.28 208 PRO A O 1
ATOM 1763 N N . LYS A 1 209 ? 36.415 54.161 -30.814 1.00 31.08 209 LYS A N 1
ATOM 1764 C CA . LYS A 1 209 ? 35.334 53.578 -29.975 1.00 31.08 209 LYS A CA 1
ATOM 1765 C C . LYS A 1 209 ? 33.983 53.498 -30.697 1.00 31.08 209 LYS A C 1
ATOM 1767 O O . LYS A 1 209 ? 33.421 54.500 -31.111 1.00 31.08 209 LYS A O 1
ATOM 1772 N N . LEU A 1 210 ? 33.442 52.280 -30.616 1.00 39.00 210 LEU A N 1
ATOM 1773 C CA . LEU A 1 210 ? 32.031 51.935 -30.434 1.00 39.00 210 LEU A CA 1
ATOM 1774 C C . LEU A 1 210 ? 31.079 52.285 -31.582 1.00 39.00 210 LEU A C 1
ATOM 1776 O O . LEU A 1 210 ? 30.463 53.341 -31.585 1.00 39.00 210 LEU A O 1
ATOM 1780 N N . TYR A 1 211 ? 30.781 51.282 -32.408 1.00 31.38 211 TYR A N 1
ATOM 1781 C CA . TYR A 1 211 ? 29.379 50.947 -32.629 1.00 31.38 211 TYR A CA 1
ATOM 1782 C C . TYR A 1 211 ? 29.192 49.430 -32.634 1.00 31.38 211 TYR A C 1
ATOM 1784 O O . TYR A 1 211 ? 29.869 48.678 -33.326 1.00 31.38 211 TYR A O 1
ATOM 1792 N N . VAL A 1 212 ? 28.303 49.021 -31.741 1.00 41.56 212 VAL A N 1
ATOM 1793 C CA . VAL A 1 212 ? 27.689 47.706 -31.615 1.00 41.56 212 VAL A CA 1
ATOM 1794 C C . VAL A 1 212 ? 26.957 47.366 -32.907 1.00 41.56 212 VAL A C 1
ATOM 1796 O O . VAL A 1 212 ? 26.173 48.187 -33.376 1.00 41.56 212 VAL A O 1
ATOM 1799 N N . ASP A 1 213 ? 27.121 46.137 -33.394 1.00 29.81 213 ASP A N 1
ATOM 1800 C CA . ASP A 1 213 ? 26.085 45.504 -34.203 1.00 29.81 213 ASP A CA 1
ATOM 1801 C C . ASP A 1 213 ? 25.554 44.247 -33.507 1.00 29.81 213 ASP A C 1
ATOM 1803 O O . ASP A 1 213 ? 26.280 43.451 -32.903 1.00 29.81 213 ASP A O 1
ATOM 1807 N N . ARG A 1 214 ? 24.229 44.168 -33.522 1.00 45.34 214 ARG A N 1
ATOM 1808 C CA . ARG A 1 214 ? 23.374 43.172 -32.899 1.00 45.34 214 ARG A CA 1
ATOM 1809 C C . ARG A 1 214 ? 23.344 41.941 -33.788 1.00 45.34 214 ARG A C 1
ATOM 1811 O O . ARG A 1 214 ? 22.744 41.971 -34.853 1.00 45.34 214 ARG A O 1
ATOM 1818 N N . ASN A 1 215 ? 23.836 40.822 -33.274 1.00 40.50 215 ASN A N 1
ATOM 1819 C CA . ASN A 1 215 ? 23.007 39.640 -33.027 1.00 40.50 215 ASN A CA 1
ATOM 1820 C C . ASN A 1 215 ? 23.872 38.474 -32.547 1.00 40.50 215 ASN A C 1
ATOM 1822 O O . ASN A 1 215 ? 24.931 38.193 -33.092 1.00 40.50 215 ASN A O 1
ATOM 1826 N N . SER A 1 216 ? 23.346 37.752 -31.557 1.00 48.88 216 SER A N 1
ATOM 1827 C CA . SER A 1 216 ? 23.866 36.472 -31.067 1.00 48.88 216 SER A CA 1
ATOM 1828 C C . SER A 1 216 ? 25.191 36.539 -30.296 1.00 48.88 216 SER A C 1
ATOM 1830 O O . SER A 1 216 ? 26.243 36.118 -30.762 1.00 48.88 216 SER A O 1
ATOM 1832 N N . ALA A 1 217 ? 25.139 36.997 -29.046 1.00 44.03 217 ALA A N 1
ATOM 1833 C CA . ALA A 1 217 ? 26.222 36.733 -28.107 1.00 44.03 217 ALA A CA 1
ATOM 1834 C C . ALA A 1 217 ? 25.632 36.430 -26.733 1.00 44.03 217 ALA A C 1
ATOM 1836 O O . ALA A 1 217 ? 25.226 37.326 -25.990 1.00 44.03 217 ALA A O 1
ATOM 1837 N N . LYS A 1 218 ? 25.590 35.137 -26.390 1.00 55.41 218 LYS A N 1
ATOM 1838 C CA . LYS A 1 218 ? 25.576 34.693 -24.992 1.00 55.41 218 LYS A CA 1
ATOM 1839 C C . LYS A 1 218 ? 26.594 35.564 -24.256 1.00 55.41 218 LYS A C 1
ATOM 1841 O O . LYS A 1 218 ? 27.733 35.637 -24.702 1.00 55.41 218 LYS A O 1
ATOM 1846 N N . LYS A 1 219 ? 26.178 36.260 -23.194 1.00 58.97 219 LYS A N 1
ATOM 1847 C CA . LYS A 1 219 ? 27.072 37.044 -22.329 1.00 58.97 219 LYS A CA 1
ATOM 1848 C C . LYS A 1 219 ? 28.251 36.144 -21.955 1.00 58.97 219 LYS A C 1
ATOM 1850 O O . LYS A 1 219 ? 28.095 35.256 -21.120 1.00 58.97 219 LYS A O 1
ATOM 1855 N N . THR A 1 220 ? 29.392 36.313 -22.617 1.00 73.50 220 THR A N 1
ATOM 1856 C CA . THR A 1 220 ? 30.581 35.512 -22.336 1.00 73.50 220 THR A CA 1
ATOM 1857 C C . THR A 1 220 ? 31.096 35.974 -20.985 1.00 73.50 220 THR A C 1
ATOM 1859 O O . THR A 1 220 ? 31.650 37.067 -20.871 1.00 73.50 220 THR A O 1
ATOM 1862 N N . ILE A 1 221 ? 30.801 35.191 -19.951 1.00 77.75 221 ILE A N 1
ATOM 1863 C CA . ILE A 1 221 ? 31.202 35.446 -18.571 1.00 77.75 221 ILE A CA 1
ATOM 1864 C C . ILE A 1 221 ? 32.420 34.570 -18.287 1.00 77.75 221 ILE A C 1
ATOM 1866 O O . ILE A 1 221 ? 32.401 33.361 -18.515 1.00 77.75 221 ILE A O 1
ATOM 1870 N N . CYS A 1 222 ? 33.485 35.179 -17.784 1.00 79.69 222 CYS A N 1
ATOM 1871 C CA . CYS A 1 222 ? 34.682 34.482 -17.356 1.00 79.69 222 CYS A CA 1
ATOM 1872 C C . CYS A 1 222 ? 34.379 33.669 -16.096 1.00 79.69 222 CYS A C 1
ATOM 1874 O O . CYS A 1 222 ? 34.011 34.229 -15.070 1.00 79.69 222 CYS A O 1
ATOM 1876 N N . PHE A 1 223 ? 34.579 32.354 -16.119 1.00 75.62 223 PHE A N 1
ATOM 1877 C CA . PHE A 1 223 ? 34.274 31.507 -14.960 1.00 75.62 223 PHE A CA 1
ATOM 1878 C C . PHE A 1 223 ? 35.271 31.666 -13.802 1.00 75.62 223 PHE A C 1
ATOM 1880 O O . PHE A 1 223 ? 34.982 31.221 -12.697 1.00 75.62 223 PHE A O 1
ATOM 1887 N N . LYS A 1 224 ? 36.422 32.317 -14.034 1.00 71.50 224 LYS A N 1
ATOM 1888 C CA . LYS A 1 224 ? 37.438 32.567 -12.998 1.00 71.50 224 LYS A CA 1
ATOM 1889 C C . LYS A 1 224 ? 37.156 33.835 -12.180 1.00 71.50 224 LYS A C 1
ATOM 1891 O O . LYS A 1 224 ? 37.340 33.829 -10.971 1.00 71.50 224 LYS A O 1
ATOM 1896 N N . CYS A 1 225 ? 36.691 34.913 -12.820 1.00 73.88 225 CYS A N 1
ATOM 1897 C CA . CYS A 1 225 ? 36.455 36.212 -12.163 1.00 73.88 225 CYS A CA 1
ATOM 1898 C C . CYS A 1 225 ? 35.015 36.738 -12.281 1.00 73.88 225 CYS A C 1
ATOM 1900 O O . CYS A 1 225 ? 34.714 37.808 -11.765 1.00 73.88 225 CYS A O 1
ATOM 1902 N N . GLN A 1 226 ? 34.139 36.020 -12.988 1.00 76.94 226 GLN A N 1
ATOM 1903 C CA . GLN A 1 226 ? 32.751 36.394 -13.291 1.00 76.94 226 GLN A CA 1
ATOM 1904 C C . GLN A 1 226 ? 32.585 37.715 -14.074 1.00 76.94 226 GLN A C 1
ATOM 1906 O O . GLN A 1 226 ? 31.468 38.199 -14.255 1.00 76.94 226 GLN A O 1
ATOM 1911 N N . GLY A 1 227 ? 33.677 38.276 -14.606 1.00 69.69 227 GLY A N 1
ATOM 1912 C CA . GLY A 1 227 ? 33.657 39.432 -15.504 1.00 69.69 227 GLY A CA 1
ATOM 1913 C C . GLY A 1 227 ? 33.106 39.085 -16.891 1.00 69.69 227 GLY A C 1
ATOM 1914 O O . GLY A 1 227 ? 33.246 37.959 -17.360 1.00 69.69 227 GLY A O 1
ATOM 1915 N N . GLN A 1 228 ? 32.473 40.048 -17.562 1.00 79.31 228 GLN A N 1
ATOM 1916 C CA . GLN A 1 228 ? 31.894 39.863 -18.900 1.00 79.31 228 GLN A CA 1
ATOM 1917 C C . GLN A 1 228 ? 32.881 40.280 -20.001 1.00 79.31 228 GLN A C 1
ATOM 1919 O O . GLN A 1 228 ? 33.690 41.184 -19.807 1.00 79.31 228 GLN A O 1
ATOM 1924 N N . GLY A 1 229 ? 32.801 39.632 -21.164 1.00 77.50 229 GLY A N 1
ATOM 1925 C CA . GLY A 1 229 ? 33.560 39.989 -22.370 1.00 77.50 229 GLY A CA 1
ATOM 1926 C C . GLY A 1 229 ? 34.834 39.175 -22.622 1.00 77.50 229 GLY A C 1
ATOM 1927 O O . GLY A 1 229 ? 35.504 39.423 -23.616 1.00 77.50 229 GLY A O 1
ATOM 1928 N N . HIS A 1 230 ? 35.164 38.200 -21.768 1.00 82.56 230 HIS A N 1
ATOM 1929 C CA . HIS A 1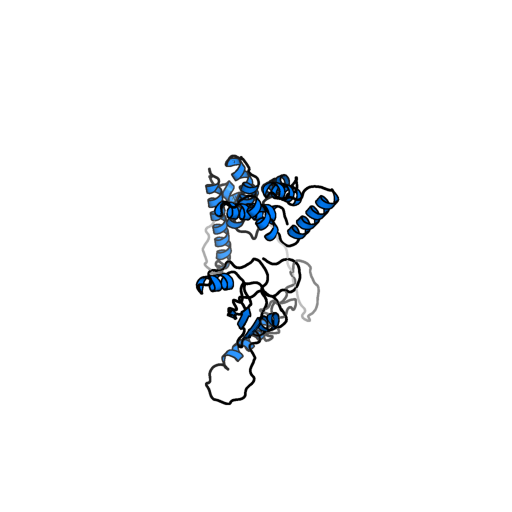 230 ? 36.299 37.285 -21.955 1.00 82.56 230 HIS A CA 1
ATOM 1930 C C . HIS A 1 230 ? 36.027 35.918 -21.300 1.00 82.56 230 HIS A C 1
ATOM 1932 O O . HIS A 1 230 ? 35.170 35.805 -20.424 1.00 82.56 230 HIS A O 1
ATOM 1938 N N . ILE A 1 231 ? 36.749 34.874 -21.716 1.00 79.94 231 ILE A N 1
ATOM 1939 C CA . ILE A 1 231 ? 36.702 33.531 -21.108 1.00 79.94 231 ILE A CA 1
ATOM 1940 C C . ILE A 1 231 ? 37.885 33.315 -20.157 1.00 79.94 231 ILE A C 1
ATOM 1942 O O . ILE A 1 231 ? 38.876 34.037 -20.218 1.00 79.94 231 ILE A O 1
ATOM 1946 N N . SER A 1 232 ? 37.818 32.295 -19.293 1.00 79.19 232 SER A N 1
ATOM 1947 C CA . SER A 1 232 ? 38.811 32.040 -18.230 1.00 79.19 232 SER A CA 1
ATOM 1948 C C . SER A 1 232 ? 40.268 31.973 -18.698 1.00 79.19 232 SER A C 1
ATOM 1950 O O . SER A 1 232 ? 41.165 32.287 -17.919 1.00 79.19 232 SER A O 1
ATOM 1952 N N . ARG A 1 233 ? 40.509 31.589 -19.958 1.00 75.19 233 ARG A N 1
ATOM 1953 C CA . ARG A 1 233 ? 41.852 31.502 -20.550 1.00 75.19 233 ARG A CA 1
ATOM 1954 C C . ARG A 1 233 ? 42.506 32.871 -20.766 1.00 75.19 233 ARG A C 1
ATOM 1956 O O . ARG A 1 233 ? 43.718 32.987 -20.623 1.00 75.19 233 ARG A O 1
ATOM 1963 N N . ASP A 1 234 ? 41.694 33.892 -21.023 1.00 72.94 234 ASP A N 1
ATOM 1964 C CA . ASP A 1 234 ? 42.134 35.251 -21.352 1.00 72.94 234 ASP A CA 1
ATOM 1965 C C . ASP A 1 234 ? 41.878 36.221 -20.183 1.00 72.94 234 ASP A C 1
ATOM 1967 O O . ASP A 1 234 ? 41.805 37.436 -20.358 1.00 72.94 234 ASP A O 1
ATOM 1971 N N . CYS A 1 235 ? 41.715 35.684 -18.967 1.00 77.12 235 CYS A N 1
ATOM 1972 C CA . CYS A 1 235 ? 41.437 36.476 -17.775 1.00 77.12 235 CYS A CA 1
ATOM 1973 C C . CYS A 1 235 ? 42.665 37.313 -17.371 1.00 77.12 235 CYS A C 1
ATOM 1975 O O . CYS A 1 235 ? 43.723 36.737 -17.088 1.00 77.12 235 CYS A O 1
ATOM 1977 N N . PRO A 1 236 ? 42.541 38.652 -17.271 1.00 70.62 236 PRO A N 1
ATOM 1978 C CA . PRO A 1 236 ? 43.646 39.520 -16.865 1.00 70.62 236 PRO A CA 1
ATOM 1979 C C . PRO A 1 236 ? 44.068 39.288 -15.405 1.00 70.62 236 PRO A C 1
ATOM 1981 O O . PRO A 1 236 ? 45.231 39.482 -15.061 1.00 70.62 236 PRO A O 1
ATOM 1984 N N . ASN A 1 237 ? 43.164 38.785 -14.557 1.00 57.50 237 ASN A N 1
A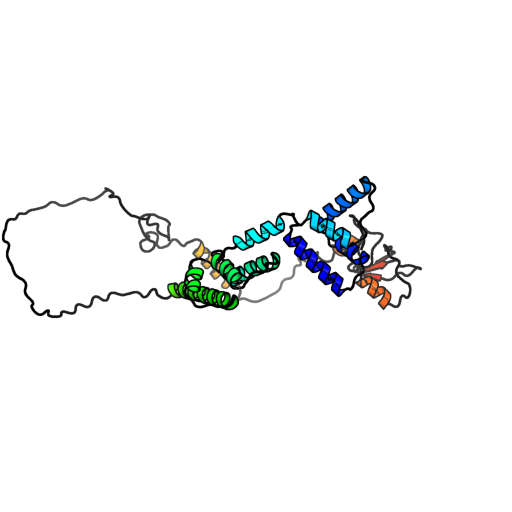TOM 1985 C CA . ASN A 1 237 ? 43.480 38.355 -13.195 1.00 57.50 237 ASN A CA 1
ATOM 1986 C C . ASN A 1 237 ? 43.903 36.881 -13.180 1.00 57.50 237 ASN A C 1
ATOM 1988 O O . ASN A 1 237 ? 43.106 35.981 -12.909 1.00 57.50 237 ASN A O 1
ATOM 1992 N N . LYS A 1 238 ? 45.184 36.627 -13.471 1.00 58.12 238 LYS A N 1
ATOM 1993 C CA . LYS A 1 238 ? 45.730 35.261 -13.517 1.00 58.12 238 LYS A CA 1
ATOM 1994 C C . LYS A 1 238 ? 45.869 34.597 -12.136 1.00 58.12 238 LYS A C 1
ATOM 1996 O O . LYS A 1 238 ? 45.789 33.370 -12.083 1.00 58.12 238 LYS A O 1
ATOM 2001 N N . PHE A 1 239 ? 45.960 35.369 -11.045 1.00 49.69 239 PHE A N 1
ATOM 2002 C CA . PHE A 1 239 ? 46.347 34.882 -9.705 1.00 49.69 239 PHE A CA 1
ATOM 2003 C C . PHE A 1 239 ? 45.315 35.053 -8.573 1.00 49.69 239 PHE A C 1
ATOM 2005 O O . PHE A 1 239 ? 45.677 34.952 -7.406 1.00 49.69 239 PHE A O 1
ATOM 2012 N N . LEU A 1 240 ? 44.030 35.264 -8.866 1.00 44.16 240 LEU A N 1
ATOM 2013 C CA . LEU A 1 240 ? 43.003 35.173 -7.818 1.00 44.16 240 LEU A CA 1
ATOM 2014 C C . LEU A 1 240 ? 42.484 33.736 -7.713 1.00 44.16 240 LEU A C 1
ATOM 2016 O O . LEU A 1 240 ? 41.954 33.184 -8.679 1.00 44.16 240 LEU A O 1
ATOM 2020 N N . ILE A 1 241 ? 42.702 33.157 -6.533 1.00 48.03 241 ILE A N 1
ATOM 2021 C CA . ILE A 1 241 ? 42.318 31.808 -6.118 1.00 48.03 241 ILE A CA 1
ATOM 2022 C C . ILE A 1 241 ? 40.848 31.825 -5.679 1.00 48.03 241 ILE A C 1
ATOM 2024 O O . ILE A 1 241 ? 40.394 32.720 -4.964 1.00 48.03 241 ILE A O 1
ATOM 2028 N N . THR A 1 242 ? 40.080 30.842 -6.130 1.00 51.41 242 THR A N 1
ATOM 2029 C CA . THR A 1 242 ? 38.646 30.707 -5.843 1.00 51.41 242 THR A CA 1
ATOM 2030 C C . THR A 1 242 ? 38.427 30.192 -4.411 1.00 51.41 242 THR A C 1
ATOM 2032 O O . THR A 1 242 ? 39.253 29.445 -3.898 1.00 51.41 242 THR A O 1
ATOM 2035 N N . LYS A 1 243 ? 37.288 30.490 -3.753 1.00 45.72 243 LYS A N 1
ATOM 2036 C CA . LYS A 1 243 ? 36.981 30.016 -2.373 1.00 45.72 243 LYS A CA 1
ATOM 2037 C C . LYS A 1 243 ? 37.199 28.506 -2.151 1.00 45.72 243 LYS A C 1
ATOM 2039 O O . LYS A 1 243 ? 37.516 28.106 -1.041 1.00 45.72 243 LYS A O 1
ATOM 2044 N N . LYS A 1 244 ? 37.050 27.680 -3.193 1.00 49.56 244 LYS A N 1
ATOM 2045 C CA . LYS A 1 244 ? 37.312 26.230 -3.152 1.00 49.56 244 LYS A CA 1
ATOM 2046 C C . LYS A 1 244 ? 38.800 25.864 -3.103 1.00 49.56 244 LYS A C 1
ATOM 2048 O O . LYS A 1 244 ? 39.149 24.861 -2.501 1.00 49.56 244 LYS A O 1
ATOM 2053 N N . GLU A 1 245 ? 39.666 26.672 -3.699 1.00 44.34 245 GLU A N 1
ATOM 2054 C CA . GLU A 1 245 ? 41.115 26.449 -3.698 1.00 44.34 245 GLU A CA 1
ATOM 2055 C C . GLU A 1 245 ? 41.763 26.955 -2.387 1.00 44.34 245 GLU A C 1
ATOM 2057 O O . GLU A 1 245 ? 42.770 26.408 -1.959 1.00 44.34 245 GLU A O 1
ATOM 2062 N N . HIS A 1 246 ? 41.146 27.912 -1.675 1.00 41.44 246 HIS A N 1
ATOM 2063 C CA . HIS A 1 246 ? 41.581 28.322 -0.324 1.00 41.44 246 HIS A CA 1
ATOM 2064 C C . HIS A 1 246 ? 41.348 27.232 0.737 1.00 41.44 246 HIS A C 1
ATOM 2066 O O . HIS A 1 246 ? 42.146 27.084 1.655 1.00 41.44 246 HIS A O 1
ATOM 2072 N N . VAL A 1 247 ? 40.270 26.450 0.601 1.00 47.81 247 VAL A N 1
ATOM 2073 C CA . VAL A 1 247 ? 39.979 25.306 1.487 1.00 47.81 247 VAL A CA 1
ATOM 2074 C C . VAL A 1 247 ? 41.032 24.209 1.298 1.00 47.81 247 VAL A C 1
ATOM 2076 O O . VAL A 1 247 ? 41.583 23.712 2.270 1.00 47.81 247 VAL A O 1
ATOM 2079 N N . PHE A 1 248 ? 41.435 23.945 0.052 1.00 40.09 248 PHE A N 1
ATOM 2080 C CA . PHE A 1 248 ? 42.486 22.972 -0.258 1.00 40.09 248 PHE A CA 1
ATOM 2081 C C . PHE A 1 248 ? 43.855 23.330 0.361 1.00 40.09 248 PHE A C 1
ATOM 2083 O O . PHE A 1 248 ? 44.544 22.452 0.873 1.00 40.09 248 PHE A O 1
ATOM 2090 N N . CYS A 1 249 ? 44.229 24.616 0.397 1.00 44.78 249 CYS A N 1
ATOM 2091 C CA . CYS A 1 249 ? 45.460 25.065 1.064 1.00 44.78 249 CYS A CA 1
ATOM 2092 C C . CYS A 1 249 ? 45.406 24.979 2.604 1.00 44.78 249 CYS A C 1
ATOM 2094 O O . CYS A 1 249 ? 46.458 24.914 3.238 1.00 44.78 249 CYS A O 1
ATOM 2096 N N . ILE A 1 250 ? 44.214 24.989 3.216 1.00 46.38 250 ILE A N 1
ATOM 2097 C CA . ILE A 1 250 ? 44.041 24.806 4.669 1.00 46.38 250 ILE A CA 1
ATOM 2098 C C . ILE A 1 250 ? 44.158 23.323 5.037 1.00 46.38 250 ILE A C 1
ATOM 2100 O O . ILE A 1 250 ? 44.838 22.992 6.006 1.00 46.38 250 ILE A O 1
ATOM 2104 N N . GLU A 1 251 ? 43.555 22.437 4.242 1.00 45.78 251 GLU A N 1
ATOM 2105 C CA . GLU A 1 251 ? 43.645 20.985 4.433 1.00 45.78 251 GLU A CA 1
ATOM 2106 C C . GLU A 1 251 ? 45.090 20.472 4.312 1.00 45.78 251 GLU A C 1
ATOM 2108 O O . GLU A 1 251 ? 45.517 19.650 5.120 1.00 45.78 251 GLU A O 1
ATOM 2113 N N . GLN A 1 252 ? 45.881 21.011 3.376 1.00 42.41 252 GLN A N 1
ATOM 2114 C CA . GLN A 1 252 ? 47.297 20.645 3.226 1.00 42.41 252 GLN A CA 1
ATOM 2115 C C . GLN A 1 252 ? 48.163 21.055 4.428 1.00 42.41 252 GLN A C 1
ATOM 2117 O O . GLN A 1 252 ? 49.134 20.376 4.736 1.00 42.41 252 GLN A O 1
ATOM 2122 N N . ARG A 1 253 ? 47.793 22.126 5.144 1.00 41.28 253 ARG A N 1
ATOM 2123 C CA . ARG A 1 253 ? 48.539 22.622 6.313 1.00 41.28 253 ARG A CA 1
ATOM 2124 C C . ARG A 1 253 ? 48.231 21.855 7.603 1.00 41.28 253 ARG A C 1
ATOM 2126 O O . ARG A 1 253 ? 49.020 21.910 8.538 1.00 41.28 253 ARG A O 1
ATOM 2133 N N . LYS A 1 254 ? 47.091 21.157 7.669 1.00 43.41 254 LYS A N 1
ATOM 2134 C CA . LYS A 1 254 ? 46.730 20.297 8.810 1.00 43.41 254 LYS A CA 1
ATOM 2135 C C . LYS A 1 254 ? 47.476 18.963 8.804 1.00 43.41 254 LYS A C 1
ATOM 2137 O O . LYS A 1 254 ? 47.751 18.433 9.868 1.00 43.41 254 LYS A O 1
ATOM 2142 N N . HIS A 1 255 ? 47.852 18.468 7.628 1.00 44.56 255 HIS A N 1
ATOM 2143 C CA . HIS A 1 255 ? 48.503 17.165 7.473 1.00 44.56 255 HIS A CA 1
ATOM 2144 C C . HIS A 1 255 ? 50.025 17.185 7.748 1.00 44.56 255 HIS A C 1
ATOM 2146 O O . HIS A 1 255 ? 50.671 16.145 7.687 1.00 44.56 255 HIS A O 1
ATOM 2152 N N . GLU A 1 256 ? 50.605 18.355 8.046 1.00 39.28 256 GLU A N 1
ATOM 2153 C CA . GLU A 1 256 ? 52.020 18.524 8.433 1.00 39.28 256 GLU A CA 1
ATOM 2154 C C . GLU A 1 256 ? 52.204 18.738 9.954 1.00 39.28 256 GLU A C 1
ATOM 2156 O O . GLU A 1 256 ? 53.320 18.973 10.407 1.00 39.28 256 GLU A O 1
ATOM 2161 N N . LEU A 1 257 ? 51.125 18.675 10.750 1.00 41.81 257 LEU A N 1
ATOM 2162 C CA . LEU A 1 257 ? 51.150 18.884 12.210 1.00 41.81 257 LEU A CA 1
ATOM 2163 C C . LEU A 1 257 ? 50.799 17.625 13.030 1.00 41.81 257 LEU A C 1
ATOM 2165 O O . LEU A 1 257 ? 50.756 17.707 14.253 1.00 41.81 257 LEU A O 1
ATOM 2169 N N . GLU A 1 258 ? 50.571 16.478 12.384 1.00 43.91 258 GLU A N 1
ATOM 2170 C CA . GLU A 1 258 ? 50.204 15.205 13.031 1.00 43.91 258 GLU A CA 1
ATOM 2171 C C . GLU A 1 258 ? 51.264 14.112 12.799 1.00 43.91 258 GLU A C 1
ATOM 2173 O O . GLU A 1 258 ? 50.933 13.001 12.413 1.00 43.91 258 GLU A O 1
ATOM 2178 N N . ASP A 1 259 ? 52.544 14.424 13.020 1.00 41.84 259 ASP A N 1
ATOM 2179 C CA . ASP A 1 259 ? 53.599 13.421 13.237 1.00 41.84 259 ASP A CA 1
ATOM 2180 C C . ASP A 1 259 ? 54.648 14.003 14.210 1.00 41.84 259 ASP A C 1
ATOM 2182 O O . ASP A 1 259 ? 55.451 14.863 13.835 1.00 41.84 259 ASP A O 1
ATOM 2186 N N . GLY A 1 260 ? 54.623 13.565 15.477 1.00 31.27 260 GLY A N 1
ATOM 2187 C CA . GLY A 1 260 ? 55.594 13.949 16.513 1.00 31.27 260 GLY A CA 1
ATOM 2188 C C . GLY A 1 260 ? 55.138 13.676 17.956 1.00 31.27 260 GLY A C 1
ATOM 2189 O O . GLY A 1 260 ? 54.478 14.517 18.555 1.00 31.27 260 GLY A O 1
ATOM 2190 N N . ASP A 1 261 ? 55.534 12.504 18.461 1.00 34.78 261 ASP A N 1
ATOM 2191 C CA . ASP A 1 261 ? 55.359 11.865 19.784 1.00 34.78 261 ASP A CA 1
ATOM 2192 C C . ASP A 1 261 ? 55.408 12.706 21.091 1.00 34.78 261 ASP A C 1
ATOM 2194 O O . ASP A 1 261 ? 56.196 13.641 21.232 1.00 34.78 261 ASP A O 1
ATOM 2198 N N . ASP A 1 262 ? 54.600 12.227 22.059 1.00 37.84 262 ASP A N 1
ATOM 2199 C CA . ASP A 1 262 ? 54.766 12.032 23.524 1.00 37.84 262 ASP A CA 1
ATOM 2200 C C . ASP A 1 262 ? 55.661 12.961 24.389 1.00 37.84 262 ASP A C 1
ATOM 2202 O O . ASP A 1 262 ? 56.876 13.015 24.220 1.00 37.84 262 ASP A O 1
ATOM 2206 N N . ASP A 1 263 ? 55.092 13.556 25.460 1.00 34.66 263 ASP A N 1
ATOM 2207 C CA . ASP A 1 263 ? 55.250 13.099 26.872 1.00 34.66 263 ASP A CA 1
ATOM 2208 C C . ASP A 1 263 ? 54.590 14.068 27.904 1.00 34.66 263 ASP A C 1
ATOM 2210 O O . ASP A 1 263 ? 54.749 15.285 27.847 1.00 34.66 263 ASP A O 1
ATOM 2214 N N . LYS A 1 264 ? 53.860 13.451 28.848 1.00 38.81 264 LYS A N 1
ATOM 2215 C CA . LYS A 1 264 ? 53.386 13.813 30.212 1.00 38.81 264 LYS A CA 1
ATOM 2216 C C . LYS A 1 264 ? 53.141 15.256 30.692 1.00 38.81 264 LYS A C 1
ATOM 2218 O O . LYS A 1 264 ? 54.029 16.101 30.744 1.00 38.81 264 LYS A O 1
ATOM 2223 N N . GLY A 1 265 ? 51.997 15.393 31.377 1.00 30.14 265 GLY A N 1
ATOM 2224 C CA . GLY A 1 265 ? 51.795 16.331 32.486 1.00 30.14 265 GLY A CA 1
ATOM 2225 C C . GLY A 1 265 ? 50.336 16.399 32.940 1.00 30.14 265 GLY A C 1
ATOM 2226 O O . GLY A 1 265 ? 49.519 16.997 32.251 1.00 30.14 265 GLY A O 1
ATOM 2227 N N . ASP A 1 266 ? 50.032 15.779 34.082 1.00 36.00 266 ASP A N 1
ATOM 2228 C CA . ASP A 1 266 ? 48.720 15.731 34.739 1.00 36.00 266 ASP A CA 1
ATOM 2229 C C . ASP A 1 266 ? 48.091 17.120 34.960 1.00 36.00 266 ASP A C 1
ATOM 2231 O O . ASP A 1 266 ? 48.759 18.039 35.438 1.00 36.00 266 ASP A O 1
ATOM 2235 N N . ASN A 1 267 ? 46.795 17.243 34.650 1.00 31.97 267 ASN A N 1
ATOM 2236 C CA . ASN A 1 267 ? 45.787 17.932 35.466 1.00 31.97 267 ASN A CA 1
ATOM 2237 C C . ASN A 1 267 ? 44.388 17.703 34.868 1.00 31.97 267 ASN A C 1
ATOM 2239 O O . ASN A 1 267 ? 44.001 18.294 33.864 1.00 31.97 267 ASN A O 1
ATOM 2243 N N . GLU A 1 268 ? 43.694 16.769 35.511 1.00 42.19 268 GLU A N 1
ATOM 2244 C CA . GLU A 1 268 ? 42.259 16.695 35.800 1.00 42.19 268 GLU A CA 1
ATOM 2245 C C . GLU A 1 268 ? 41.373 17.835 35.252 1.00 42.19 268 GLU A C 1
ATOM 2247 O O . GLU A 1 268 ? 41.248 18.886 35.871 1.00 42.19 268 GLU A O 1
ATOM 2252 N N . GLU A 1 269 ? 40.642 17.558 34.169 1.00 32.62 269 GLU A N 1
ATOM 2253 C CA . GLU A 1 269 ? 39.235 17.958 34.046 1.00 32.62 269 GLU A CA 1
ATOM 2254 C C . GLU A 1 269 ? 38.443 16.751 33.525 1.00 32.62 269 GLU A C 1
ATOM 2256 O O . GLU A 1 269 ? 38.426 16.403 32.344 1.00 32.62 269 GLU A O 1
ATOM 2261 N N . GLU A 1 270 ? 37.848 16.064 34.493 1.00 31.64 270 GLU A N 1
ATOM 2262 C CA . GLU A 1 270 ? 36.892 14.975 34.376 1.00 31.64 270 GLU A CA 1
ATOM 2263 C C . GLU A 1 270 ? 35.669 15.446 33.568 1.00 31.64 270 GLU A C 1
ATOM 2265 O O . GLU A 1 270 ? 34.796 16.155 34.072 1.00 31.64 270 GLU A O 1
ATOM 2270 N N . ILE A 1 271 ? 35.582 15.063 32.290 1.00 28.42 271 ILE A N 1
ATOM 2271 C CA . ILE A 1 271 ? 34.301 15.082 31.578 1.00 28.42 271 ILE A CA 1
ATOM 2272 C C . ILE A 1 271 ? 33.500 13.906 32.130 1.00 28.42 271 ILE A C 1
ATOM 2274 O O . ILE A 1 271 ? 33.634 12.770 31.681 1.00 28.42 271 ILE A O 1
ATOM 2278 N N . VAL A 1 272 ? 32.704 14.207 33.153 1.00 34.53 272 VAL A N 1
ATOM 2279 C CA . VAL A 1 272 ? 31.733 13.304 33.766 1.00 34.53 272 VAL A CA 1
ATOM 2280 C C . VAL A 1 272 ? 30.809 12.751 32.675 1.00 34.53 272 VAL A C 1
ATOM 2282 O O . VAL A 1 272 ? 30.053 13.490 32.037 1.00 34.53 272 VAL A O 1
ATOM 2285 N N . GLU A 1 273 ? 30.857 11.435 32.468 1.00 29.92 273 GLU A N 1
ATOM 2286 C CA . GLU A 1 273 ? 29.818 10.669 31.779 1.00 29.92 273 GLU A CA 1
ATOM 2287 C C . GLU A 1 273 ? 28.506 10.756 32.581 1.00 29.92 273 GLU A C 1
ATOM 2289 O O . GLU A 1 273 ? 28.147 9.871 33.351 1.00 29.92 273 GLU A O 1
ATOM 2294 N N . CYS A 1 274 ? 27.744 11.835 32.399 1.00 26.20 274 CYS A N 1
ATOM 2295 C CA . CYS A 1 274 ? 26.404 11.988 32.972 1.00 26.20 274 CYS A CA 1
ATOM 2296 C C . CYS A 1 274 ? 25.340 11.205 32.174 1.00 26.20 274 CYS A C 1
ATOM 2298 O O . CYS A 1 274 ? 24.357 11.796 31.724 1.00 26.20 274 CYS A O 1
ATOM 2300 N N . TYR A 1 275 ? 25.517 9.895 31.969 1.00 34.44 275 TYR A N 1
ATOM 2301 C CA . TYR A 1 275 ? 24.490 9.046 31.336 1.00 34.44 275 TYR A CA 1
ATOM 2302 C C . TYR A 1 275 ? 23.990 7.870 32.188 1.00 34.44 275 TYR A C 1
ATOM 2304 O O . TYR A 1 275 ? 23.004 7.253 31.798 1.00 34.44 275 TYR A O 1
ATOM 2312 N N . GLU A 1 276 ? 24.548 7.611 33.377 1.00 34.00 276 GLU A N 1
ATOM 2313 C CA . GLU A 1 276 ? 24.021 6.565 34.282 1.00 34.00 276 GLU A CA 1
ATOM 2314 C C . GLU A 1 276 ? 23.237 7.104 35.501 1.00 34.00 276 GLU A C 1
ATOM 2316 O O . GLU A 1 276 ? 22.515 6.358 36.169 1.00 34.00 276 GLU A O 1
ATOM 2321 N N . GLU A 1 277 ? 23.290 8.412 35.778 1.00 33.50 277 GLU A N 1
ATOM 2322 C CA . GLU A 1 277 ? 22.605 9.005 36.943 1.00 33.50 277 GLU A CA 1
ATOM 2323 C C . GLU A 1 277 ? 21.162 9.479 36.682 1.00 33.50 277 GLU A C 1
ATOM 2325 O O . GLU A 1 277 ? 20.433 9.786 37.626 1.00 33.50 277 GLU A O 1
ATOM 2330 N N . SER A 1 278 ? 20.694 9.533 35.430 1.00 38.75 278 SER A N 1
ATOM 2331 C CA . SER A 1 278 ? 19.332 10.011 35.131 1.00 38.75 278 SER A CA 1
ATOM 2332 C C . SER A 1 278 ? 18.251 8.951 35.383 1.00 38.75 278 SER A C 1
ATOM 2334 O O . SER A 1 278 ? 17.171 9.287 35.868 1.00 38.75 278 SER A O 1
ATOM 2336 N N . GLU A 1 279 ? 18.543 7.669 35.138 1.00 40.44 279 GLU A N 1
ATOM 2337 C CA . GLU A 1 279 ? 17.609 6.564 35.419 1.00 40.44 279 GLU A CA 1
ATOM 2338 C C . GLU A 1 279 ? 17.544 6.220 36.913 1.00 4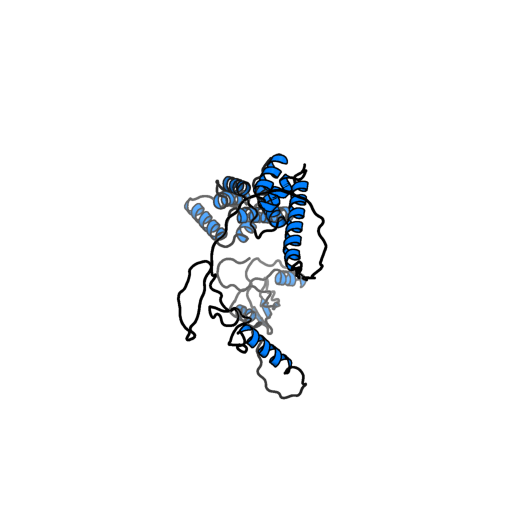0.44 279 GLU A C 1
ATOM 2340 O O . GLU A 1 279 ? 16.493 5.844 37.430 1.00 40.44 279 GLU A O 1
ATOM 2345 N N . THR A 1 280 ? 18.654 6.389 37.636 1.00 42.69 280 THR A N 1
ATOM 2346 C CA . THR A 1 280 ? 18.712 6.147 39.085 1.00 42.69 280 THR A CA 1
ATOM 2347 C C . THR A 1 280 ? 18.055 7.274 39.886 1.00 42.69 280 THR A C 1
ATOM 2349 O O . THR A 1 280 ? 17.410 6.996 40.901 1.00 42.69 280 THR A O 1
ATOM 2352 N N . ASN A 1 281 ? 18.110 8.521 39.401 1.00 43.75 281 ASN A N 1
ATOM 2353 C CA . ASN A 1 281 ? 17.384 9.640 40.008 1.00 43.75 281 ASN A CA 1
ATOM 2354 C C . ASN A 1 281 ? 15.860 9.586 39.783 1.00 43.75 281 ASN A C 1
ATOM 2356 O O . ASN A 1 281 ? 15.117 10.035 40.650 1.00 43.75 281 ASN A O 1
ATOM 2360 N N . MET A 1 282 ? 15.363 8.971 38.699 1.00 47.50 282 MET A N 1
ATOM 2361 C CA . MET A 1 282 ? 13.912 8.852 38.429 1.00 47.50 282 MET A CA 1
ATOM 2362 C C . MET A 1 282 ? 13.157 7.863 39.338 1.00 47.50 282 MET A C 1
ATOM 2364 O O . MET A 1 282 ? 11.926 7.892 39.378 1.00 47.50 282 MET A O 1
ATOM 2368 N N . LEU A 1 283 ? 13.863 6.988 40.061 1.00 53.34 283 LEU A N 1
ATOM 2369 C CA . LEU A 1 283 ? 13.282 6.008 40.994 1.00 53.34 283 LEU A CA 1
ATOM 2370 C C . LEU A 1 283 ? 13.392 6.424 42.466 1.00 53.34 283 LEU A C 1
ATOM 2372 O O . LEU A 1 283 ? 12.774 5.792 43.323 1.00 53.34 283 LEU A O 1
ATOM 2376 N N . LEU A 1 284 ? 14.184 7.454 42.781 1.00 50.53 284 LEU A N 1
ATOM 2377 C CA . LEU A 1 284 ? 14.346 7.937 44.156 1.00 50.53 284 LEU A CA 1
ATOM 2378 C C . LEU A 1 284 ? 13.070 8.603 44.701 1.00 50.53 284 LEU A C 1
ATOM 2380 O O . LEU A 1 284 ? 12.853 8.559 45.910 1.00 50.53 284 LEU A O 1
ATOM 2384 N N . ASP A 1 285 ? 12.204 9.110 43.818 1.00 50.75 285 ASP A N 1
ATOM 2385 C CA . ASP A 1 285 ? 10.965 9.809 44.187 1.00 50.75 285 ASP A CA 1
ATOM 2386 C C . ASP A 1 285 ? 9.698 8.924 44.144 1.00 50.75 285 ASP A C 1
ATOM 2388 O O . ASP A 1 285 ? 8.622 9.371 44.542 1.00 50.75 285 ASP A O 1
ATOM 2392 N N . SER A 1 286 ? 9.785 7.664 43.688 1.00 59.09 286 SER A N 1
ATOM 2393 C CA . SER A 1 286 ? 8.625 6.761 43.573 1.00 59.09 286 SER A CA 1
ATOM 2394 C C . SER A 1 286 ? 8.529 5.774 44.742 1.00 59.09 286 SER A C 1
ATOM 2396 O O . SER A 1 286 ? 9.437 4.974 44.959 1.00 59.09 286 SER A O 1
ATOM 2398 N N . GLU A 1 287 ? 7.404 5.765 45.464 1.00 66.44 287 GLU A N 1
ATOM 2399 C CA . GLU A 1 287 ? 7.160 4.827 46.578 1.00 66.44 287 GLU A CA 1
ATOM 2400 C C . GLU A 1 287 ? 6.770 3.409 46.098 1.00 66.44 287 GLU A C 1
ATOM 2402 O O . GLU A 1 287 ? 7.009 2.414 46.791 1.00 66.44 287 GLU A O 1
ATOM 2407 N N . PHE A 1 288 ? 6.225 3.302 44.880 1.00 70.56 288 PHE A N 1
ATOM 2408 C CA . PHE A 1 288 ? 5.737 2.060 44.273 1.00 70.56 288 PHE A CA 1
ATOM 2409 C C . PHE A 1 288 ? 6.264 1.876 42.843 1.00 70.56 288 PHE A C 1
ATOM 2411 O O . PHE A 1 288 ? 6.374 2.843 42.089 1.00 70.56 288 PHE A O 1
ATOM 2418 N N . VAL A 1 289 ? 6.548 0.626 42.465 1.00 72.31 289 VAL A N 1
ATOM 2419 C CA . VAL A 1 289 ? 7.136 0.237 41.170 1.00 72.31 289 VAL A CA 1
ATOM 2420 C C . VAL A 1 289 ? 6.497 -1.018 40.592 1.00 72.31 289 VAL A C 1
ATOM 2422 O O . VAL A 1 289 ? 6.024 -1.876 41.334 1.00 72.31 289 VAL A O 1
ATOM 2425 N N . TRP A 1 290 ? 6.531 -1.159 39.270 1.00 75.12 290 TRP A N 1
ATOM 2426 C CA . TRP A 1 290 ? 6.191 -2.411 38.589 1.00 75.12 290 TRP A CA 1
ATOM 2427 C C . TRP A 1 290 ? 7.459 -3.190 38.256 1.00 75.12 290 TRP A C 1
ATOM 2429 O O . TRP A 1 290 ? 8.514 -2.598 38.009 1.00 75.12 290 TRP A O 1
ATOM 2439 N N . LEU A 1 291 ? 7.351 -4.516 38.272 1.00 72.50 291 LEU A N 1
ATOM 2440 C CA . LEU A 1 291 ? 8.401 -5.394 37.770 1.00 72.50 291 LEU A CA 1
ATOM 2441 C C . LEU A 1 291 ? 8.258 -5.487 36.250 1.00 72.50 291 LEU A C 1
ATOM 2443 O O . LEU A 1 291 ? 7.145 -5.638 35.751 1.00 72.50 291 LEU A O 1
ATOM 2447 N N . ASP A 1 292 ? 9.366 -5.383 35.525 1.00 72.25 292 ASP A N 1
ATOM 2448 C CA . ASP A 1 292 ? 9.396 -5.760 34.115 1.00 72.25 292 ASP A CA 1
ATOM 2449 C C . ASP A 1 292 ? 9.492 -7.291 33.953 1.00 72.25 292 ASP A C 1
ATOM 2451 O O . ASP A 1 292 ? 9.708 -8.029 34.923 1.00 72.25 292 ASP A O 1
ATOM 2455 N N . ASP A 1 293 ? 9.367 -7.776 32.714 1.00 69.56 293 ASP A N 1
ATOM 2456 C CA . ASP A 1 293 ? 9.449 -9.209 32.394 1.00 69.56 293 ASP A CA 1
ATOM 2457 C C . ASP A 1 293 ? 10.760 -9.844 32.911 1.00 69.56 293 ASP A C 1
ATOM 2459 O O . ASP A 1 293 ? 10.796 -11.009 33.309 1.00 69.56 293 ASP A O 1
ATOM 2463 N N . GLU A 1 294 ? 11.861 -9.087 32.924 1.00 74.31 294 GLU A N 1
ATOM 2464 C CA . GLU A 1 294 ? 13.169 -9.557 33.381 1.00 74.31 294 GLU A CA 1
ATOM 2465 C C . GLU A 1 294 ? 13.224 -9.695 34.913 1.00 74.31 294 GLU A C 1
ATOM 2467 O O . GLU A 1 294 ? 13.740 -10.687 35.432 1.00 74.31 294 GLU A O 1
ATOM 2472 N N . ALA A 1 295 ? 12.665 -8.748 35.668 1.00 78.00 295 ALA A N 1
ATOM 2473 C CA . ALA A 1 295 ? 12.537 -8.834 37.119 1.00 78.00 295 ALA A CA 1
ATOM 2474 C C . ALA A 1 295 ? 11.570 -9.945 37.549 1.00 78.00 295 ALA A C 1
ATOM 2476 O O . ALA A 1 295 ? 11.860 -10.659 38.516 1.00 78.00 295 ALA A O 1
ATOM 2477 N N . GLU A 1 296 ? 10.468 -10.142 36.823 1.00 74.75 296 GLU A N 1
ATOM 2478 C CA . GLU A 1 296 ? 9.541 -11.252 37.055 1.00 74.75 296 GLU A CA 1
ATOM 2479 C C . GLU A 1 296 ? 10.226 -12.609 36.815 1.00 74.75 296 GLU A C 1
ATOM 2481 O O . GLU A 1 296 ? 10.195 -13.499 37.674 1.00 74.75 296 GLU A O 1
ATOM 2486 N N . ASN A 1 297 ? 10.963 -12.748 35.711 1.00 73.12 297 ASN A N 1
ATOM 2487 C CA . ASN A 1 297 ? 11.750 -13.951 35.434 1.00 73.12 297 ASN A CA 1
ATOM 2488 C C . ASN A 1 297 ? 12.831 -14.200 36.498 1.00 73.12 297 ASN A C 1
ATOM 2490 O O . ASN A 1 297 ? 13.058 -15.347 36.901 1.00 73.12 297 ASN A O 1
ATOM 2494 N N . GLN A 1 298 ? 13.483 -13.148 37.000 1.00 75.69 298 GLN A N 1
ATOM 2495 C CA . GLN A 1 298 ? 14.455 -13.258 38.092 1.00 75.69 298 GLN A CA 1
ATOM 2496 C C . GLN A 1 298 ? 13.814 -13.691 39.412 1.00 75.69 298 GLN A C 1
ATOM 2498 O O . GLN A 1 298 ? 14.451 -14.418 40.179 1.00 75.69 298 GLN A O 1
ATOM 2503 N N . TYR A 1 299 ? 12.580 -13.274 39.691 1.00 74.81 299 TYR A N 1
ATOM 2504 C CA . TYR A 1 299 ? 11.837 -13.719 40.865 1.00 74.81 299 TYR A CA 1
ATOM 2505 C C . TYR A 1 299 ? 11.589 -15.235 40.810 1.00 74.81 299 TYR A C 1
ATOM 2507 O O . TYR A 1 299 ? 12.042 -15.961 41.699 1.00 74.81 299 TYR A O 1
ATOM 2515 N N . TYR A 1 300 ? 11.004 -15.755 39.729 1.00 70.75 300 TYR A N 1
ATOM 2516 C CA . TYR A 1 300 ? 10.755 -17.199 39.620 1.00 70.75 300 TYR A CA 1
ATOM 2517 C C . TYR A 1 300 ? 12.048 -18.026 39.534 1.00 70.75 300 TYR A C 1
ATOM 2519 O O . TYR A 1 300 ? 12.141 -19.100 40.130 1.00 70.75 300 TYR A O 1
ATOM 2527 N N . SER A 1 301 ? 13.095 -17.503 38.887 1.00 71.00 301 SER A N 1
ATOM 2528 C CA . SER A 1 301 ? 14.402 -18.177 38.799 1.00 71.00 301 SER A CA 1
ATOM 2529 C C . SER A 1 301 ? 15.115 -18.300 40.150 1.00 71.00 301 SER A C 1
ATOM 2531 O O . SER A 1 301 ? 15.922 -19.207 40.343 1.00 71.00 301 SER A O 1
ATOM 2533 N N . ARG A 1 302 ? 14.818 -17.413 41.112 1.00 73.31 302 ARG A N 1
ATOM 2534 C CA . ARG A 1 302 ? 15.344 -17.480 42.489 1.00 73.31 302 ARG A CA 1
ATOM 2535 C C . ARG A 1 302 ? 14.579 -18.467 43.380 1.00 73.31 302 ARG A C 1
ATOM 2537 O O . ARG A 1 302 ? 14.926 -18.605 44.551 1.00 73.31 302 ARG A O 1
ATOM 2544 N N . GLY A 1 303 ? 13.583 -19.173 42.838 1.00 62.38 303 GLY A N 1
ATOM 2545 C CA . GLY A 1 303 ? 12.855 -20.231 43.538 1.00 62.38 303 GLY A CA 1
ATOM 2546 C C . GLY A 1 303 ? 11.741 -19.731 44.457 1.00 62.38 303 GLY A C 1
ATOM 2547 O O . GLY A 1 303 ? 11.293 -20.481 45.325 1.00 62.38 303 GLY A O 1
ATOM 2548 N N . TYR A 1 304 ? 11.283 -18.487 44.289 1.00 67.12 304 TYR A N 1
ATOM 2549 C CA . TYR A 1 304 ? 10.076 -18.024 44.965 1.00 67.12 304 TYR A CA 1
ATOM 2550 C C . TYR A 1 304 ? 8.854 -18.694 44.318 1.00 67.12 304 TYR A C 1
ATOM 2552 O O . TYR A 1 304 ? 8.628 -18.573 43.118 1.00 67.12 304 TYR A O 1
ATOM 2560 N N . ALA A 1 305 ? 8.107 -19.465 45.112 1.00 56.12 305 ALA A N 1
ATOM 2561 C CA . ALA A 1 305 ? 7.026 -20.330 44.629 1.00 56.12 305 ALA A CA 1
ATOM 2562 C C . ALA A 1 305 ? 5.640 -19.660 44.633 1.00 56.12 305 ALA A C 1
ATOM 2564 O O . ALA A 1 305 ? 4.655 -20.282 44.237 1.00 56.12 305 ALA A O 1
ATOM 2565 N N . GLU A 1 306 ? 5.546 -18.423 45.119 1.00 66.81 306 GLU A N 1
ATOM 2566 C CA . GLU A 1 306 ? 4.280 -17.704 45.221 1.00 66.81 306 GLU A CA 1
ATOM 2567 C C . GLU A 1 306 ? 3.993 -16.943 43.920 1.00 66.81 306 GLU A C 1
ATOM 2569 O O . GLU A 1 306 ? 4.895 -16.298 43.388 1.00 66.81 306 GLU A O 1
ATOM 2574 N N . PRO A 1 307 ? 2.760 -16.995 43.389 1.00 65.25 307 PRO A N 1
ATOM 2575 C CA . PRO A 1 307 ? 2.384 -16.175 42.246 1.00 65.25 307 PRO A CA 1
ATOM 2576 C C . PRO A 1 307 ? 2.473 -14.692 42.607 1.00 65.25 307 PRO A C 1
ATOM 2578 O O . PRO A 1 307 ? 1.944 -14.264 43.637 1.00 65.25 307 PRO A O 1
ATOM 2581 N N . LEU A 1 308 ? 3.118 -13.915 41.742 1.00 72.88 308 LEU A N 1
ATOM 2582 C CA . LEU A 1 308 ? 3.096 -12.461 41.824 1.00 72.88 308 LEU A CA 1
ATOM 2583 C C . LEU A 1 308 ? 1.659 -11.955 41.629 1.00 72.88 308 LEU A C 1
ATOM 2585 O O . LEU A 1 308 ? 0.900 -12.494 40.825 1.00 72.88 308 LEU A O 1
ATOM 2589 N N . VAL A 1 309 ? 1.263 -10.960 42.423 1.00 69.44 309 VAL A N 1
ATOM 2590 C CA . VAL A 1 309 ? -0.060 -10.333 42.316 1.00 69.44 309 VAL A CA 1
ATOM 2591 C C . VAL A 1 309 ? 0.050 -9.206 41.303 1.00 69.44 309 VAL A C 1
ATOM 2593 O O . VAL A 1 309 ? 0.877 -8.318 41.482 1.00 69.44 309 VAL A O 1
ATOM 2596 N N . ASP A 1 310 ? -0.787 -9.213 40.270 1.00 59.19 310 ASP A N 1
ATOM 2597 C CA . ASP A 1 310 ? -0.816 -8.126 39.288 1.00 59.19 310 ASP A CA 1
ATOM 2598 C C . ASP A 1 310 ? -1.040 -6.780 39.997 1.00 59.19 310 ASP A C 1
ATOM 2600 O O . ASP A 1 310 ? -2.079 -6.551 40.625 1.00 59.19 310 ASP A O 1
ATOM 2604 N N . GLY A 1 311 ? -0.038 -5.901 39.945 1.00 66.00 311 GLY A N 1
ATOM 2605 C CA . GLY A 1 311 ? -0.047 -4.656 40.701 1.00 66.00 311 GLY A CA 1
ATOM 2606 C C . GLY A 1 311 ? 1.328 -4.014 40.859 1.00 66.00 311 GLY A C 1
ATOM 2607 O O . GLY A 1 311 ? 2.361 -4.581 40.501 1.00 66.00 311 GLY A O 1
ATOM 2608 N N . SER A 1 312 ? 1.330 -2.815 41.438 1.00 72.94 312 SER A N 1
ATOM 2609 C CA . SER A 1 312 ? 2.551 -2.135 41.855 1.00 72.94 312 SER A CA 1
ATOM 2610 C C . SER A 1 312 ? 3.031 -2.645 43.217 1.00 72.94 312 SER A C 1
ATOM 2612 O O . SER A 1 312 ? 2.247 -3.015 44.095 1.00 72.94 312 SER A O 1
ATOM 2614 N N . TYR A 1 313 ? 4.345 -2.640 43.407 1.00 77.31 313 TYR A N 1
ATOM 2615 C CA . TYR A 1 313 ? 5.026 -3.149 44.589 1.00 77.31 313 TYR A CA 1
ATOM 2616 C C . TYR A 1 313 ? 5.810 -2.044 45.291 1.00 77.31 313 TYR A C 1
ATOM 2618 O O . TYR A 1 313 ? 6.427 -1.197 44.648 1.00 77.31 313 TYR A O 1
ATOM 2626 N N . GLN A 1 314 ? 5.807 -2.048 46.623 1.00 79.19 314 GLN A N 1
ATOM 2627 C CA . GLN A 1 314 ? 6.419 -0.978 47.412 1.00 79.19 314 GLN A CA 1
ATOM 2628 C C . GLN A 1 314 ? 7.945 -1.119 47.474 1.00 79.19 314 GLN A C 1
ATOM 2630 O O . GLN A 1 314 ? 8.464 -2.198 47.787 1.00 79.19 314 GLN A O 1
ATOM 2635 N N . ILE A 1 315 ? 8.683 -0.027 47.266 1.00 80.12 315 ILE A N 1
ATOM 2636 C CA . ILE A 1 315 ? 10.123 0.008 47.544 1.00 80.12 315 ILE A CA 1
ATOM 2637 C C . ILE A 1 315 ? 10.330 0.105 49.061 1.00 80.12 315 ILE A C 1
ATOM 2639 O O . ILE A 1 315 ? 9.932 1.062 49.711 1.00 80.12 315 ILE A O 1
ATOM 2643 N N . VAL A 1 316 ? 10.998 -0.891 49.643 1.00 82.06 316 VAL A N 1
ATOM 2644 C CA . VAL A 1 316 ? 11.301 -0.956 51.084 1.00 82.06 316 VAL A CA 1
ATOM 2645 C C . VAL A 1 316 ? 12.616 -0.267 51.419 1.00 82.06 316 VAL A C 1
ATOM 2647 O O . VAL A 1 316 ? 12.780 0.260 52.518 1.00 82.06 316 VAL A O 1
ATOM 2650 N N . LYS A 1 317 ? 13.608 -0.365 50.527 1.00 80.25 317 LYS A N 1
ATOM 2651 C CA . LYS A 1 317 ? 14.948 0.172 50.780 1.00 80.25 317 LYS A CA 1
ATOM 2652 C C . LYS A 1 317 ? 15.725 0.385 49.487 1.00 80.25 317 LYS A C 1
ATOM 2654 O O . LYS A 1 317 ? 15.799 -0.525 48.662 1.00 80.25 317 LYS A O 1
ATOM 2659 N N . THR A 1 318 ? 16.383 1.530 49.371 1.00 78.31 318 THR A N 1
ATOM 2660 C CA . THR A 1 318 ? 17.409 1.778 48.357 1.00 78.31 318 THR A CA 1
ATOM 2661 C C . THR A 1 318 ? 18.739 1.174 48.816 1.00 78.31 318 THR A C 1
ATOM 2663 O O . THR A 1 318 ? 19.191 1.350 49.950 1.00 78.31 318 THR A O 1
ATOM 2666 N N . MET A 1 319 ? 19.340 0.368 47.953 1.00 72.00 319 MET A N 1
ATOM 2667 C CA . MET A 1 319 ? 20.671 -0.200 48.124 1.00 72.00 319 MET A CA 1
ATOM 2668 C C . MET A 1 319 ? 21.625 0.589 47.218 1.00 72.00 319 MET A C 1
ATOM 2670 O O . MET A 1 319 ? 21.238 1.007 46.128 1.00 72.00 319 MET A O 1
ATOM 2674 N N . GLY A 1 320 ? 22.874 0.789 47.646 1.00 67.62 320 GLY A N 1
ATOM 2675 C CA . GLY A 1 320 ? 23.887 1.435 46.801 1.00 67.62 320 GLY A CA 1
ATOM 2676 C C . GLY A 1 320 ? 24.044 0.737 45.439 1.00 67.62 320 GLY A C 1
ATOM 2677 O O . GLY A 1 320 ? 23.777 -0.464 45.321 1.00 67.62 320 GLY A O 1
ATOM 2678 N N . ASN A 1 321 ? 24.493 1.494 44.432 1.00 69.00 321 ASN A N 1
ATOM 2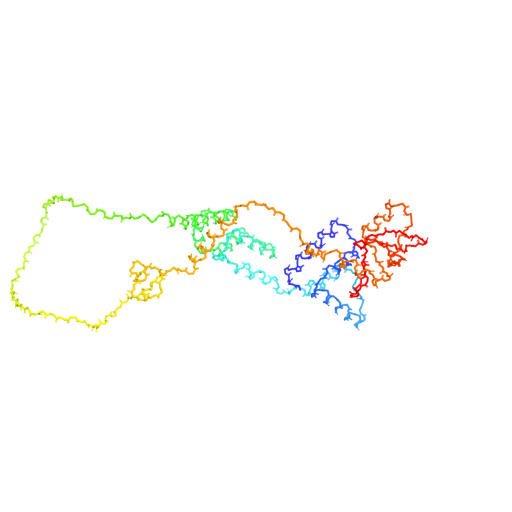679 C CA . ASN A 1 321 ? 24.703 1.065 43.040 1.00 69.00 321 ASN A CA 1
ATOM 2680 C C . ASN A 1 321 ? 23.401 0.753 42.271 1.00 69.00 321 ASN A C 1
ATOM 2682 O O . ASN A 1 321 ? 23.307 -0.282 41.611 1.00 69.00 321 ASN A O 1
ATOM 2686 N N . GLY A 1 322 ? 22.378 1.608 42.396 1.00 72.19 322 GLY A N 1
ATOM 2687 C CA . GLY A 1 322 ? 21.161 1.519 41.575 1.00 72.19 322 GLY A CA 1
ATOM 2688 C C . GLY A 1 322 ? 20.313 0.270 41.832 1.00 72.19 322 GLY A C 1
ATOM 2689 O O . GLY A 1 322 ? 19.699 -0.262 40.910 1.00 72.19 322 GLY A O 1
ATOM 2690 N N . LYS A 1 323 ? 20.290 -0.247 43.067 1.00 79.56 323 LYS A N 1
ATOM 2691 C CA . LYS A 1 323 ? 19.516 -1.442 43.439 1.00 79.56 323 LYS A CA 1
ATOM 2692 C C . LYS A 1 323 ? 18.428 -1.101 44.450 1.00 79.56 323 LYS A C 1
ATOM 2694 O O . LYS A 1 323 ? 18.663 -0.357 45.393 1.00 79.56 323 LYS A O 1
ATOM 2699 N N . TYR A 1 324 ? 17.259 -1.713 44.322 1.00 81.69 324 TYR A N 1
ATOM 2700 C CA . TYR A 1 324 ? 16.101 -1.447 45.173 1.00 81.69 324 TYR A CA 1
ATOM 2701 C C . TYR A 1 324 ? 15.560 -2.752 45.745 1.00 81.69 324 TYR A C 1
ATOM 2703 O O . TYR A 1 324 ? 15.477 -3.771 45.058 1.00 81.69 324 TYR A O 1
ATOM 2711 N N . LYS A 1 325 ? 15.219 -2.731 47.033 1.00 84.62 325 LYS A N 1
ATOM 2712 C CA . LYS A 1 325 ? 14.571 -3.837 47.733 1.00 84.62 325 LYS A CA 1
ATOM 2713 C C . LYS A 1 325 ? 13.067 -3.621 47.681 1.00 84.62 325 LYS A C 1
ATOM 2715 O O . LYS A 1 325 ? 12.588 -2.646 48.251 1.00 84.62 325 LYS A O 1
ATOM 2720 N N . VAL A 1 326 ? 12.345 -4.520 47.029 1.00 82.44 326 VAL A N 1
ATOM 2721 C CA . VAL A 1 326 ? 10.914 -4.361 46.732 1.00 82.44 326 VAL A CA 1
ATOM 2722 C C . VAL A 1 326 ? 10.107 -5.355 47.564 1.00 82.44 326 VAL A C 1
ATOM 2724 O O . VAL A 1 326 ? 10.519 -6.505 47.695 1.00 82.44 326 VAL A O 1
ATOM 2727 N N . MET A 1 327 ? 8.999 -4.923 48.170 1.00 82.06 327 MET A N 1
ATOM 2728 C CA . MET A 1 327 ? 8.096 -5.794 48.924 1.00 82.06 327 MET A CA 1
ATOM 2729 C C . MET A 1 327 ? 7.145 -6.499 47.963 1.00 82.06 327 MET A C 1
ATOM 2731 O O . MET A 1 327 ? 6.243 -5.876 47.413 1.00 82.06 327 MET A O 1
ATOM 2735 N N . LEU A 1 328 ? 7.346 -7.799 47.796 1.00 74.94 328 LEU A N 1
ATOM 2736 C CA . LEU A 1 328 ? 6.424 -8.698 47.110 1.00 74.94 328 LEU A CA 1
ATOM 2737 C C . LEU A 1 328 ? 5.614 -9.445 48.187 1.00 74.94 328 LEU A C 1
ATOM 2739 O O . LEU A 1 328 ? 6.027 -9.469 49.351 1.00 74.94 328 LEU A O 1
ATOM 2743 N N . GLY A 1 329 ? 4.450 -9.998 47.833 1.00 64.38 329 GLY A N 1
ATOM 2744 C CA . GLY A 1 329 ? 3.505 -10.631 48.769 1.00 64.38 329 GLY A CA 1
ATOM 2745 C C . GLY A 1 329 ? 4.147 -11.508 49.865 1.00 64.38 329 GLY A C 1
ATOM 2746 O O . GLY A 1 329 ? 5.229 -12.072 49.694 1.00 64.38 329 GLY A O 1
ATOM 2747 N N . ASN A 1 330 ? 3.485 -11.580 51.028 1.00 61.78 330 ASN A N 1
ATOM 2748 C CA . ASN A 1 330 ? 3.898 -12.362 52.206 1.00 61.78 330 ASN A CA 1
ATOM 2749 C C . ASN A 1 330 ? 5.328 -12.091 52.723 1.00 61.78 330 ASN A C 1
ATOM 2751 O O . ASN A 1 330 ? 6.059 -13.008 53.089 1.00 61.78 330 ASN A O 1
ATOM 2755 N N . ASN A 1 331 ? 5.716 -10.814 52.842 1.00 61.81 331 ASN A N 1
ATOM 2756 C CA . ASN A 1 331 ? 6.993 -10.361 53.425 1.00 61.81 331 ASN A CA 1
ATOM 2757 C C . ASN A 1 331 ? 8.263 -10.709 52.626 1.00 61.81 331 ASN A C 1
ATOM 2759 O O . ASN A 1 331 ? 9.373 -10.494 53.130 1.00 61.81 331 ASN A O 1
ATOM 2763 N N . ASN A 1 332 ? 8.138 -11.178 51.385 1.00 73.38 332 ASN A N 1
ATOM 2764 C CA . ASN A 1 332 ? 9.287 -11.393 50.516 1.00 73.38 332 ASN A CA 1
ATOM 2765 C C . ASN A 1 332 ? 9.854 -10.048 50.046 1.00 73.38 332 ASN A C 1
ATOM 2767 O O . ASN A 1 332 ? 9.135 -9.179 49.563 1.00 73.38 332 ASN A O 1
ATOM 2771 N N . LYS A 1 333 ? 11.165 -9.850 50.223 1.00 81.75 333 LYS A N 1
ATOM 2772 C CA . LYS A 1 333 ? 11.829 -8.572 49.919 1.00 81.75 333 LYS A CA 1
ATOM 2773 C C . LYS A 1 333 ? 13.065 -8.757 49.028 1.00 81.75 333 LYS A C 1
ATOM 2775 O O . LYS A 1 333 ? 14.182 -8.549 49.518 1.00 81.75 333 LYS A O 1
ATOM 2780 N N . PRO A 1 334 ? 12.910 -9.225 47.778 1.00 81.56 334 PRO A N 1
ATOM 2781 C CA . PRO A 1 334 ? 14.025 -9.377 46.850 1.00 81.56 334 PRO A CA 1
ATOM 2782 C C . PRO A 1 334 ? 14.602 -8.028 46.404 1.00 81.56 334 PRO A C 1
ATOM 2784 O O . PRO A 1 334 ? 13.958 -6.982 46.482 1.00 81.56 334 PRO A O 1
ATOM 2787 N N . THR A 1 335 ? 15.851 -8.077 45.943 1.00 82.94 335 THR A N 1
ATOM 2788 C CA . THR A 1 335 ? 16.571 -6.920 45.402 1.00 82.94 335 THR A CA 1
ATOM 2789 C C . THR A 1 335 ? 16.598 -6.984 43.878 1.00 82.94 335 THR A C 1
ATOM 2791 O O . THR A 1 335 ? 17.004 -8.013 43.319 1.00 82.94 335 THR A O 1
ATOM 2794 N N . PHE A 1 336 ? 16.237 -5.874 43.239 1.00 80.44 336 PHE A N 1
ATOM 2795 C CA . PHE A 1 336 ? 16.252 -5.669 41.790 1.00 80.44 336 PHE A CA 1
ATOM 2796 C C . PHE A 1 336 ? 17.105 -4.454 41.421 1.00 80.44 336 PHE A C 1
ATOM 2798 O O . PHE A 1 336 ? 17.414 -3.621 42.272 1.00 80.44 336 PHE A O 1
ATOM 2805 N N . HIS A 1 337 ? 17.532 -4.380 40.164 1.00 80.19 337 HIS A N 1
ATOM 2806 C CA . HIS A 1 337 ? 18.242 -3.219 39.628 1.00 80.19 337 HIS A CA 1
ATOM 2807 C C . HIS A 1 337 ? 17.239 -2.166 39.136 1.00 80.19 337 HIS A C 1
ATOM 2809 O O . HIS A 1 337 ? 16.176 -2.547 38.659 1.00 80.19 337 HIS A O 1
ATOM 2815 N N . ALA A 1 338 ? 17.592 -0.879 39.204 1.00 73.62 338 ALA A N 1
ATOM 2816 C CA . ALA A 1 338 ? 16.760 0.256 38.787 1.00 73.62 338 ALA A CA 1
ATOM 2817 C C . ALA A 1 338 ? 16.161 0.053 37.388 1.00 73.62 338 ALA A C 1
ATOM 2819 O O . ALA A 1 338 ? 14.957 0.116 37.209 1.00 73.62 338 ALA A O 1
ATOM 2820 N N . LYS A 1 339 ? 17.022 -0.307 36.431 1.00 75.38 339 LYS A N 1
ATOM 2821 C CA . LYS A 1 339 ? 16.671 -0.593 35.033 1.00 75.38 339 LYS A CA 1
ATOM 2822 C C . LYS A 1 339 ? 15.615 -1.694 34.821 1.00 75.38 339 LYS A C 1
ATOM 2824 O O . LYS A 1 339 ? 15.053 -1.767 33.740 1.00 75.38 339 LYS A O 1
ATOM 2829 N N . ASN A 1 340 ? 15.383 -2.549 35.823 1.00 73.38 340 ASN A N 1
ATOM 2830 C CA . ASN A 1 340 ? 14.386 -3.625 35.778 1.00 73.38 340 ASN A CA 1
ATOM 2831 C C . ASN A 1 340 ? 13.110 -3.263 36.575 1.00 73.38 340 ASN A C 1
ATOM 2833 O O . ASN A 1 340 ? 12.302 -4.127 36.913 1.00 73.38 340 ASN A O 1
ATOM 2837 N N . LEU A 1 341 ? 12.972 -2.000 36.983 1.00 73.75 341 LEU A N 1
ATOM 2838 C CA . LEU A 1 341 ? 11.836 -1.481 37.736 1.00 73.75 341 LEU A CA 1
ATOM 2839 C C . LEU A 1 341 ? 11.235 -0.300 36.979 1.00 73.75 341 LEU A C 1
ATOM 2841 O O . LEU A 1 341 ? 11.950 0.573 36.496 1.00 73.75 341 LEU A O 1
ATOM 2845 N N . ILE A 1 342 ? 9.909 -0.260 36.905 1.00 71.94 342 ILE A N 1
ATOM 2846 C CA . ILE A 1 342 ? 9.171 0.777 36.178 1.00 71.94 342 ILE A CA 1
ATOM 2847 C C . ILE A 1 342 ? 8.527 1.715 37.209 1.00 71.94 342 ILE A C 1
ATOM 2849 O O . ILE A 1 342 ? 7.711 1.263 38.020 1.00 71.94 342 ILE A O 1
ATOM 2853 N 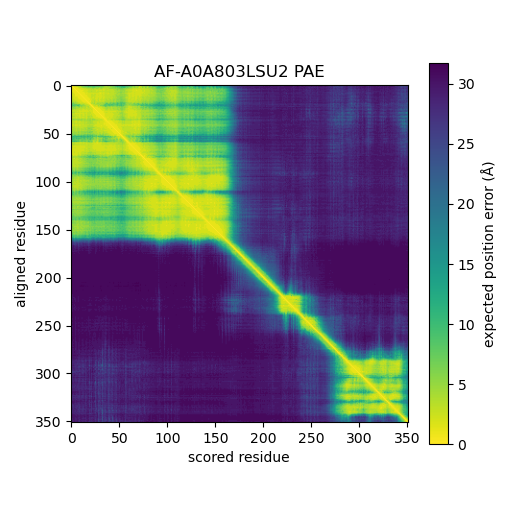N . SER A 1 343 ? 8.898 3.004 37.207 1.00 62.16 343 SER A N 1
ATOM 2854 C CA . SER A 1 343 ? 8.323 4.017 38.107 1.00 62.16 343 SER A CA 1
ATOM 2855 C C . SER A 1 343 ? 7.010 4.598 37.568 1.00 62.16 343 SER A C 1
ATOM 2857 O O . SER A 1 343 ? 6.791 4.698 36.360 1.00 62.16 343 SER A O 1
ATOM 2859 N N . TYR A 1 344 ? 6.110 4.966 38.484 1.00 51.56 344 TYR A N 1
ATOM 2860 C CA . TYR A 1 344 ? 4.848 5.635 38.172 1.00 51.56 344 TYR A CA 1
ATOM 2861 C C . TYR A 1 344 ? 5.076 7.150 38.103 1.00 51.56 344 TYR A C 1
ATOM 2863 O O . TYR A 1 344 ? 5.173 7.806 39.136 1.00 51.56 344 TYR A O 1
ATOM 2871 N N . PHE A 1 345 ? 5.130 7.710 36.896 1.00 46.16 345 PHE A N 1
ATOM 2872 C CA . PHE A 1 345 ? 4.768 9.108 36.673 1.00 46.16 345 PHE A CA 1
ATOM 2873 C C . PHE A 1 345 ? 3.7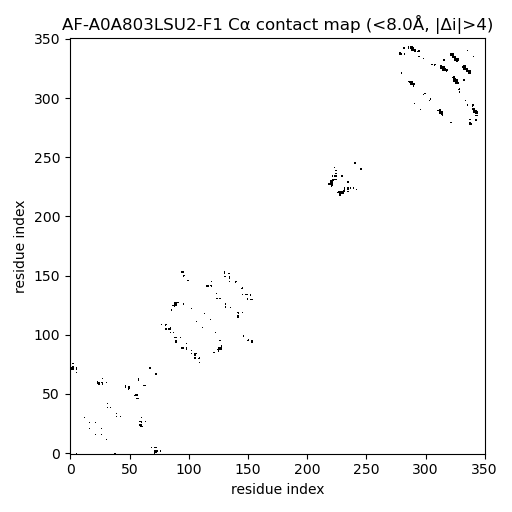86 9.178 35.500 1.00 46.16 345 PHE A C 1
ATOM 2875 O O . PHE A 1 345 ? 4.079 8.715 34.399 1.00 46.16 345 PHE A O 1
ATOM 2882 N N . ASP A 1 346 ? 2.604 9.715 35.805 1.00 33.19 346 ASP A N 1
ATOM 2883 C CA . ASP A 1 346 ? 1.426 9.914 34.956 1.00 33.19 346 ASP A CA 1
ATOM 2884 C C . ASP A 1 346 ? 1.779 10.317 33.503 1.00 33.19 346 ASP A C 1
ATOM 2886 O O . ASP A 1 346 ? 2.592 11.203 33.248 1.00 33.19 346 ASP A O 1
ATOM 2890 N N . ASN A 1 347 ? 1.182 9.720 32.470 1.00 29.98 347 ASN A N 1
ATOM 2891 C CA . ASN A 1 347 ? -0.261 9.579 32.315 1.00 29.98 347 ASN A CA 1
ATOM 2892 C C . ASN A 1 347 ? -0.672 8.201 31.777 1.00 29.98 347 ASN A C 1
ATOM 2894 O O . ASN A 1 347 ? -0.275 7.801 30.683 1.00 29.98 347 ASN A O 1
ATOM 2898 N N . ASP A 1 348 ? -1.555 7.569 32.549 1.00 31.98 348 ASP A N 1
ATOM 2899 C CA . ASP A 1 348 ? -2.578 6.611 32.134 1.00 31.98 348 ASP A CA 1
ATOM 2900 C C . ASP A 1 348 ? -2.112 5.348 31.401 1.00 31.98 348 ASP A C 1
ATOM 2902 O O . ASP A 1 348 ? -2.324 5.155 30.202 1.00 31.98 348 ASP A O 1
ATOM 2906 N N . ASN A 1 349 ? -1.605 4.430 32.227 1.00 33.97 349 ASN A N 1
ATOM 2907 C CA . ASN A 1 349 ? -2.109 3.065 32.459 1.00 33.97 349 ASN A CA 1
ATOM 2908 C C . ASN A 1 349 ? -0.934 2.053 32.462 1.00 33.97 349 ASN A C 1
ATOM 2910 O O . ASN A 1 349 ? -0.203 1.980 31.473 1.00 33.97 349 ASN A O 1
ATOM 2914 N N . PRO A 1 350 ? -0.721 1.302 33.562 1.00 32.19 350 PRO A N 1
ATOM 2915 C CA . PRO A 1 350 ? 0.369 0.330 33.701 1.00 32.19 350 PRO A CA 1
ATOM 2916 C C . PRO A 1 350 ? 0.166 -0.890 32.772 1.00 32.19 350 PRO A C 1
ATOM 2918 O O . PRO A 1 350 ? -0.947 -1.061 32.265 1.00 32.19 350 PRO A O 1
ATOM 2921 N N . PRO A 1 351 ? 1.230 -1.679 32.498 1.00 43.75 351 PRO A N 1
ATOM 2922 C CA . PRO A 1 351 ? 1.223 -2.753 31.496 1.00 43.75 351 PRO A CA 1
ATOM 2923 C C . PRO A 1 351 ? 0.165 -3.842 31.712 1.00 43.75 351 PRO A C 1
ATOM 2925 O O . PRO A 1 351 ? -0.159 -4.145 32.883 1.00 43.75 351 PRO A O 1
#

Organism: Chenopodium quinoa (NCBI:txid63459)

Sequence (351 aa):
MEPYAYLDWDREVERTFNHKKASDSKRFYFAILKLSKYASLWYETMQAKRLQDNKQQLESWQALKVKMRKRFVPRSYRKTLYNNLNSIQQKSWTTIEQYLKEFENLYMACTCKEEDEQKISRFLMGLERQIRHKVELMSYTTFDDVCLLASKVEKQQEDIQGNSSRFDCKHKQDNTLATTPHIEELKHEQGHTQNKIREDETVASFNPKLYVDRNSAKKTICFKCQGQGHISRDCPNKFLITKKEHVFCIEQRKHELEDGDDDKGDNEEEIVECYEESETNMLLDSEFVWLDDEAENQYYSRGYAEPLVDGSYQIVKTMGNGKYKVMLGNNNKPTFHAKNLISYFDNDNPP

Mean predicted aligned error: 22.26 Å

Secondary structure (DSSP, 8-state):
--HHHHHHHHHHHHHHHHHTT--HHHHHHHHHHT--THHHHHHHHHHHHHHHTTPPPP--HHHHHHHHHHHHS-TTHHHHHHHHHHT----TTS-HHHHHHHHHHHHHHHT----HHHHHHHHHHHS-HHHHHHHHTS---SHHHHHHHHHHHHHHHHHHHHHTTT------------------------------------------------S-----B-TTT--BSS-GGG-S-TTPPPHHHHHHHHHHHHTTSS---------------TTSHHHHHTTTT-SEEEEPHHHHHHHHHTT--SPPPSS-EEEEEEETTTEEEEEBTTTB--EEEGGGEEE--SSS---

InterPro domains:
  IPR001878 Zinc finger, CCHC-type [PF00098] (222-237)
  IPR001878 Zinc finger, CCHC-type [PS50158] (222-237)
  IPR001878 Zinc finger, CCHC-type [SM00343] (221-237)
  IPR005162 Retrotransposon-derived protein PEG10, N-terminal capsid-like domain [PF03732] (30-128)
  IPR036875 Zinc finger, CCHC-type superfamily [SSF57756] (215-239)

Solvent-accessible surface area (backbone atoms only — not comparable to full-atom values): 22445 Å² total; per-residue (Å²): 105,54,45,67,60,46,55,50,50,54,52,53,53,49,51,53,40,62,74,66,66,54,53,57,55,57,47,28,56,53,52,55,73,70,39,57,73,68,48,36,56,51,49,53,56,50,51,53,52,31,53,75,69,76,41,82,78,88,69,43,32,68,62,48,49,56,54,50,46,66,72,38,40,57,92,57,48,66,59,52,40,50,51,48,56,73,65,44,60,46,48,99,87,54,54,63,69,58,41,49,53,53,50,51,53,38,46,63,72,58,67,69,90,69,56,60,70,58,53,38,52,54,52,49,71,16,39,44,67,79,48,30,61,58,45,72,74,49,94,68,89,50,55,66,49,49,54,52,48,44,50,53,46,50,53,54,52,51,52,50,60,63,45,62,76,72,66,76,74,80,78,74,81,76,87,71,92,72,92,76,89,80,82,91,79,88,81,89,81,89,80,91,84,88,88,79,93,82,88,83,84,90,86,88,88,83,85,88,82,88,81,90,81,91,78,90,72,79,82,45,52,10,83,75,77,69,45,76,80,42,47,58,91,70,44,88,73,79,81,72,78,52,80,72,56,56,51,54,58,51,59,61,61,58,73,77,74,79,82,83,82,89,85,89,80,93,77,90,78,82,81,74,80,85,76,69,60,64,67,48,57,62,50,74,81,40,64,42,30,32,72,37,76,68,41,50,52,51,45,52,73,71,66,55,86,70,83,85,71,94,64,73,30,39,59,77,43,84,44,85,89,50,25,37,26,35,46,46,82,95,84,40,64,57,75,44,49,45,93,41,47,44,61,78,73,90,81,87,77,84,135

Foldseek 3Di:
DALVVVVVVVVVLVVVCVVVVDDFQRSVVVVQVPDDDPRNVVLVVVQVVCVVVVHDGDRGPVVVSVVCCPVRPDPCNLVVLVVCLQPAADDPPDALVRSVVVNVVSCVVNVDPDDQVVSQVSSLVRYDPQLSVQLVVDDDDGPVRSSVSSNVSRVVVVVCVVCVVVPPPPPPPPPDDDDDDDDDDDDDDDDDDDDDDDDDDDDDDDDDDDDDDDDDDDQAAAPQPRDTDDYVVPDPCPDDDDPVVVVVVVVVVVVVPPDDDDDDDDDDDDPDPPPPVPLLVLCVPFQWWDFDPVSVVVCVVVPDPDDFDPDIWGFPDDDPPQKTFTQTPPRHTDIDGSVRIGGDDDDDDDD

Nearest PDB structures (foldseek):
  6tn7-assembly1_B  TM=8.237E-01  e=2.229E-02  Homo sapiens
  4x3x-assembly1_A  TM=7.650E-01  e=9.376E-02  Rattus norvegicus
  8qv9-assembly1_A  TM=6.563E-01  e=1.122E-01  Human immunodeficiency virus 1
  7n9v-assembly1_C  TM=5.070E-01  e=2.832E-02  Human immunodeficiency virus 1
  6bht-assembly1_D  TM=4.948E-01  e=2.832E-02  Human immunodeficiency virus type 1 (NEW YORK-5 ISOLATE)

Radius of gyration: 41.21 Å; Cα contacts (8 Å, |Δi|>4): 233; chains: 1; bounding box: 82×79×128 Å